Protein AF-A0A8H6BRL5-F1 (afdb_monomer)

Nearest PDB structures (foldseek):
  2ddm-assembly1_A  TM=8.093E-01  e=1.483E-07  Escherichia coli
  7fik-assembly1_B  TM=3.357E-01  e=1.746E+00  Xenopus laevis
  5li9-assembly1_A  TM=3.555E-01  e=5.343E+00  Homo sapiens
  5o2c-assembly1_A  TM=3.729E-01  e=5.343E+00  Homo sapiens
  6bab-assembly1_A  TM=3.377E-01  e=8.784E+00  Mus musculus

InterPro domains:
  IPR004625 Pyridoxine kinase [PTHR10534] (1-152)
  IPR029056 Ribokinase-like [G3DSA:3.40.1190.20] (1-178)
  IPR029056 Ribokinase-like [SSF53613] (1-137)

Structure (mmCIF, N/CA/C/O backbone):
data_AF-A0A8H6BRL5-F1
#
_entry.id   AF-A0A8H6BRL5-F1
#
loop_
_atom_site.group_PDB
_atom_site.id
_atom_site.type_symbol
_atom_site.label_atom_id
_atom_site.label_alt_id
_atom_site.label_comp_id
_atom_site.label_asym_id
_atom_site.label_entity_id
_atom_site.label_seq_id
_atom_site.pdbx_PDB_ins_code
_atom_site.Cartn_x
_atom_site.Cartn_y
_atom_site.Cartn_z
_atom_site.occupancy
_atom_site.B_iso_or_equiv
_atom_site.auth_seq_id
_atom_site.auth_comp_id
_atom_site.auth_asym_id
_atom_site.auth_atom_id
_atom_site.pdbx_PDB_model_num
ATOM 1 N N . MET A 1 1 ? -10.636 -5.074 5.166 1.00 87.50 1 MET A N 1
ATOM 2 C CA . MET A 1 1 ? -11.164 -5.895 6.279 1.00 87.50 1 MET A CA 1
ATOM 3 C C . MET A 1 1 ? -11.538 -5.048 7.484 1.00 87.50 1 MET A C 1
ATOM 5 O O . MET A 1 1 ? -12.564 -5.325 8.091 1.00 87.50 1 MET A O 1
ATOM 9 N N . GLY A 1 2 ? -10.733 -4.058 7.860 1.00 87.56 2 GLY A N 1
ATOM 10 C CA . GLY A 1 2 ? -10.966 -3.266 9.063 1.00 87.56 2 GLY A CA 1
ATOM 11 C C . GLY A 1 2 ? -9.947 -2.146 9.194 1.00 87.56 2 GLY A C 1
ATOM 12 O O . GLY A 1 2 ? -8.952 -2.147 8.476 1.00 87.56 2 GLY A O 1
ATOM 13 N N . ASP A 1 3 ? -10.180 -1.231 10.123 1.00 83.50 3 ASP A N 1
ATOM 14 C CA . ASP A 1 3 ? -9.212 -0.207 10.514 1.00 83.50 3 ASP A CA 1
ATOM 15 C C . ASP A 1 3 ? -9.452 0.220 11.967 1.00 83.50 3 ASP A C 1
ATOM 17 O O . ASP A 1 3 ? -10.498 -0.098 12.539 1.00 83.50 3 ASP A O 1
ATOM 21 N N . ASN A 1 4 ? -8.500 0.925 12.581 1.00 82.81 4 ASN A N 1
ATOM 22 C CA . ASN A 1 4 ? -8.612 1.464 13.940 1.00 82.81 4 ASN A CA 1
ATOM 23 C C . ASN A 1 4 ? -9.046 0.409 14.979 1.00 82.81 4 ASN A C 1
ATOM 25 O O . ASN A 1 4 ? -9.881 0.657 15.850 1.00 82.81 4 ASN A O 1
ATOM 29 N N . ASN A 1 5 ? -8.478 -0.799 14.873 1.00 84.69 5 ASN A N 1
ATOM 30 C CA . ASN A 1 5 ? -8.811 -1.980 15.681 1.00 84.69 5 ASN A CA 1
ATOM 31 C C . ASN A 1 5 ? -10.267 -2.477 15.565 1.00 84.69 5 ASN A C 1
ATOM 33 O O . ASN A 1 5 ? -10.715 -3.272 16.396 1.00 84.69 5 ASN A O 1
ATOM 37 N N . TYR A 1 6 ? -11.004 -2.057 14.537 1.00 90.06 6 TYR A N 1
ATOM 38 C CA . TYR A 1 6 ? -12.374 -2.483 14.276 1.00 90.06 6 TYR A CA 1
ATOM 39 C C . TYR A 1 6 ? -12.474 -3.279 12.970 1.00 90.06 6 TYR A C 1
ATOM 41 O O . TYR A 1 6 ? -11.941 -2.887 11.934 1.00 90.06 6 TYR A O 1
ATOM 49 N N . LEU A 1 7 ? -13.196 -4.402 13.005 1.00 91.56 7 LEU A N 1
ATOM 50 C CA . LEU A 1 7 ? -13.412 -5.270 11.847 1.00 91.56 7 LEU A CA 1
ATOM 51 C C . LEU A 1 7 ? -14.740 -4.926 11.155 1.00 91.56 7 LEU A C 1
ATOM 53 O O . LEU A 1 7 ? -15.787 -4.918 11.796 1.00 91.56 7 LEU A O 1
ATOM 57 N N . TYR A 1 8 ? -14.706 -4.694 9.843 1.00 90.56 8 TYR A N 1
ATOM 58 C CA . TYR A 1 8 ? -15.889 -4.393 9.020 1.00 90.56 8 TYR A CA 1
ATOM 59 C C . TYR A 1 8 ? -16.477 -5.629 8.321 1.00 90.56 8 TYR A C 1
ATOM 61 O O . TYR A 1 8 ? -17.463 -5.523 7.597 1.00 90.56 8 TYR A O 1
ATOM 69 N N . VAL A 1 9 ? -15.853 -6.792 8.500 1.00 92.62 9 VAL A N 1
ATOM 70 C CA . VAL A 1 9 ? -16.220 -8.066 7.867 1.00 92.62 9 VAL A CA 1
ATOM 71 C C . VAL A 1 9 ? -16.439 -9.147 8.922 1.00 92.62 9 VAL A C 1
ATOM 73 O O . VAL A 1 9 ? -16.074 -8.975 10.085 1.00 92.62 9 VAL A O 1
ATOM 76 N N . ASP A 1 10 ? -17.021 -10.278 8.527 1.00 95.50 10 ASP A N 1
ATOM 77 C CA . ASP A 1 10 ? -17.130 -11.431 9.419 1.00 95.50 10 ASP A CA 1
ATOM 78 C C . ASP A 1 10 ? -15.739 -11.994 9.766 1.00 95.50 10 ASP A C 1
ATOM 80 O O . ASP A 1 10 ? -14.834 -12.010 8.928 1.00 95.50 10 ASP A O 1
ATOM 84 N N . LYS A 1 11 ? -15.558 -12.485 10.997 1.00 91.88 11 LYS A N 1
ATOM 85 C CA . LYS A 1 11 ? -14.268 -13.030 11.455 1.00 91.88 11 LYS A CA 1
ATOM 86 C C . LYS A 1 11 ? -13.797 -14.222 10.621 1.00 91.88 11 LYS A C 1
ATOM 88 O O . LYS A 1 11 ? -12.591 -14.403 10.476 1.00 91.88 11 LYS A O 1
ATOM 93 N N . SER A 1 12 ? -14.718 -15.000 10.050 1.00 93.81 12 SER A N 1
ATOM 94 C CA . SER A 1 12 ? -14.385 -16.096 9.132 1.00 93.81 12 SER A CA 1
ATOM 95 C C . SER A 1 12 ? -13.598 -15.621 7.907 1.00 93.81 12 SER A C 1
ATOM 97 O O . SER A 1 12 ? -12.727 -16.345 7.435 1.00 93.81 12 SER A O 1
ATOM 99 N N . CYS A 1 13 ? -13.799 -14.376 7.453 1.00 94.25 13 CYS A N 1
ATOM 100 C CA . CYS A 1 13 ? -13.065 -13.816 6.316 1.00 94.25 13 CYS A CA 1
ATOM 101 C C . CYS A 1 13 ? -11.554 -13.752 6.573 1.00 94.25 13 CYS A C 1
ATOM 103 O O . CYS A 1 13 ? -10.772 -13.895 5.640 1.00 94.25 13 CYS A O 1
ATOM 105 N N . ILE A 1 14 ? -11.129 -13.546 7.826 1.00 93.56 14 ILE A N 1
ATOM 106 C CA . ILE A 1 14 ? -9.704 -13.454 8.176 1.00 93.56 14 ILE A CA 1
ATOM 107 C C . ILE A 1 14 ? -9.001 -14.778 7.860 1.00 93.56 14 ILE A C 1
ATOM 109 O O . ILE A 1 14 ? -7.945 -14.772 7.233 1.00 93.56 14 ILE A O 1
ATOM 113 N N . VAL A 1 15 ? -9.617 -15.902 8.237 1.00 93.56 15 VAL A N 1
ATOM 114 C CA . VAL A 1 15 ? -9.071 -17.249 8.004 1.00 93.56 15 VAL A CA 1
ATOM 115 C C . VAL A 1 15 ? -8.940 -17.527 6.506 1.00 93.56 15 VAL A C 1
ATOM 117 O O . VAL A 1 15 ? -7.916 -18.039 6.054 1.00 93.56 15 VAL A O 1
ATOM 120 N N . GLU A 1 16 ? -9.936 -17.124 5.718 1.00 94.62 16 GLU A N 1
ATOM 121 C CA . GLU A 1 16 ? -9.902 -17.278 4.262 1.00 94.62 16 GLU A CA 1
ATOM 122 C C . GLU A 1 16 ? -8.796 -16.428 3.617 1.00 94.62 16 GLU A C 1
ATOM 124 O O . GLU A 1 16 ? -8.028 -16.928 2.794 1.00 94.62 16 GLU A O 1
ATOM 129 N N . TYR A 1 17 ? -8.633 -15.164 4.026 1.00 93.38 17 TYR A N 1
ATOM 130 C CA . TYR A 1 17 ? -7.553 -14.319 3.504 1.00 93.38 17 TYR A CA 1
ATOM 131 C C . TYR A 1 17 ? -6.159 -14.816 3.911 1.00 93.38 17 TYR A C 1
ATOM 133 O O . TYR A 1 17 ? -5.238 -14.797 3.092 1.00 93.38 17 TYR A O 1
ATOM 141 N N . GLN A 1 18 ? -6.002 -15.320 5.137 1.00 92.12 18 GLN A N 1
ATOM 142 C CA . GLN A 1 18 ? -4.769 -15.977 5.576 1.00 92.12 18 GLN A CA 1
ATOM 143 C C . GLN A 1 18 ? -4.463 -17.216 4.721 1.00 92.12 18 GLN A C 1
ATOM 145 O O . GLN A 1 18 ? -3.325 -17.403 4.292 1.00 92.12 18 GLN A O 1
ATOM 150 N N . SER A 1 19 ? -5.477 -18.031 4.411 1.00 92.56 19 SER A N 1
ATOM 151 C CA . SER A 1 19 ? -5.345 -19.199 3.530 1.00 92.56 19 SER A CA 1
ATOM 152 C C . SER A 1 19 ? -4.895 -18.804 2.117 1.00 92.56 19 SER A C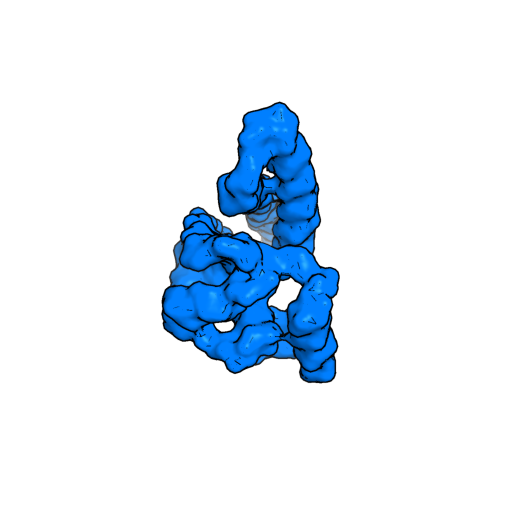 1
ATOM 154 O O . SER A 1 19 ? -3.972 -19.406 1.567 1.00 92.56 19 SER A O 1
ATOM 156 N N . ILE A 1 20 ? -5.471 -17.743 1.542 1.00 91.56 20 ILE A N 1
ATOM 157 C CA . ILE A 1 20 ? -5.074 -17.197 0.231 1.00 91.56 20 ILE A CA 1
ATOM 158 C C . ILE A 1 20 ? -3.586 -16.808 0.211 1.00 91.56 20 ILE A C 1
ATOM 160 O O . ILE A 1 20 ? -2.872 -17.147 -0.740 1.00 91.56 20 ILE A O 1
ATOM 164 N N . LEU A 1 21 ? -3.106 -16.137 1.265 1.00 87.81 21 LEU A N 1
ATOM 165 C CA . LEU A 1 21 ? -1.695 -15.769 1.407 1.00 87.81 21 LEU A CA 1
ATOM 166 C C . LEU A 1 21 ? -0.789 -16.990 1.572 1.00 87.81 21 LEU A C 1
ATOM 168 O O . LEU A 1 21 ? 0.214 -17.112 0.867 1.00 87.81 21 LEU A O 1
ATOM 172 N N . HIS A 1 22 ? -1.158 -17.918 2.458 1.00 88.38 22 HIS A N 1
ATOM 173 C CA . HIS A 1 22 ? -0.399 -19.142 2.712 1.00 88.38 22 HIS A CA 1
ATOM 174 C C . HIS A 1 22 ? -0.247 -19.992 1.441 1.00 88.38 22 HIS A C 1
ATOM 176 O O . HIS A 1 22 ? 0.832 -20.507 1.145 1.00 88.38 22 HIS A O 1
ATOM 182 N N . ASN A 1 23 ? -1.310 -20.071 0.637 1.00 90.44 23 ASN A N 1
ATOM 183 C CA . ASN A 1 23 ? -1.331 -20.798 -0.631 1.00 90.44 23 ASN A CA 1
ATOM 184 C C . ASN A 1 23 ? -0.653 -20.039 -1.787 1.00 90.44 23 ASN A C 1
ATOM 186 O O . ASN A 1 23 ? -0.636 -20.538 -2.911 1.00 90.44 23 ASN A O 1
ATOM 190 N N . LYS A 1 24 ? -0.071 -18.857 -1.527 1.00 86.94 24 LYS A N 1
ATOM 191 C CA . LYS A 1 24 ? 0.661 -18.027 -2.500 1.00 86.94 24 LYS A CA 1
ATOM 192 C C . LYS A 1 24 ? -0.161 -17.693 -3.751 1.00 86.94 24 LYS A C 1
ATOM 194 O O . LYS A 1 24 ? 0.383 -17.633 -4.851 1.00 86.94 24 LYS A O 1
ATOM 199 N N . LEU A 1 25 ? -1.464 -17.460 -3.578 1.00 88.56 25 LEU A N 1
ATOM 200 C CA . LEU A 1 25 ? -2.383 -17.118 -4.673 1.00 88.56 25 LEU A CA 1
ATOM 201 C C . LEU A 1 25 ? -2.348 -15.630 -5.058 1.00 88.56 25 LEU A C 1
ATOM 203 O O . LEU A 1 25 ? -2.997 -15.234 -6.022 1.00 88.56 25 LEU A O 1
ATOM 207 N N . VAL A 1 26 ? -1.624 -14.802 -4.298 1.00 88.38 26 VAL A N 1
ATOM 208 C CA . VAL A 1 26 ? -1.564 -13.347 -4.471 1.00 88.38 26 VAL A CA 1
ATOM 209 C C . VAL A 1 26 ? -0.114 -12.882 -4.565 1.00 88.38 26 VAL A C 1
ATOM 211 O O . VAL A 1 26 ? 0.728 -13.262 -3.751 1.00 88.38 26 VAL A O 1
ATOM 214 N N . ASP A 1 27 ? 0.165 -12.026 -5.549 1.00 86.94 27 ASP A N 1
ATOM 215 C CA . ASP A 1 27 ? 1.494 -11.446 -5.774 1.00 86.94 27 ASP A CA 1
ATOM 216 C C . ASP A 1 27 ? 1.727 -10.146 -4.989 1.00 86.94 27 ASP A C 1
ATOM 218 O O . ASP A 1 27 ? 2.840 -9.884 -4.522 1.00 86.94 27 ASP A O 1
ATOM 222 N N . ILE A 1 28 ? 0.678 -9.325 -4.864 1.00 89.50 28 ILE A N 1
ATOM 223 C CA . ILE A 1 28 ? 0.720 -7.983 -4.273 1.00 89.50 28 ILE A CA 1
ATOM 224 C C . ILE A 1 28 ? -0.433 -7.830 -3.287 1.00 89.50 28 ILE A C 1
ATOM 226 O O . ILE A 1 28 ? -1.583 -8.087 -3.644 1.00 89.50 28 ILE A O 1
ATOM 230 N N . ILE A 1 29 ? -0.135 -7.336 -2.088 1.00 90.62 29 ILE A N 1
ATOM 231 C CA . ILE A 1 29 ? -1.140 -6.898 -1.119 1.00 90.62 29 ILE A CA 1
ATOM 232 C C . ILE A 1 29 ? -0.920 -5.443 -0.715 1.00 90.62 29 ILE A C 1
ATOM 234 O O . ILE A 1 29 ? 0.207 -4.945 -0.670 1.00 90.62 29 ILE A O 1
ATOM 238 N N . THR A 1 30 ? -2.017 -4.762 -0.396 1.00 91.88 30 THR A N 1
ATOM 239 C CA . THR A 1 30 ? -2.028 -3.352 0.015 1.00 91.88 30 THR A CA 1
ATOM 240 C C . THR A 1 30 ? -2.756 -3.153 1.353 1.00 91.88 30 THR A C 1
ATOM 242 O O . THR A 1 30 ? -3.741 -2.412 1.389 1.00 91.88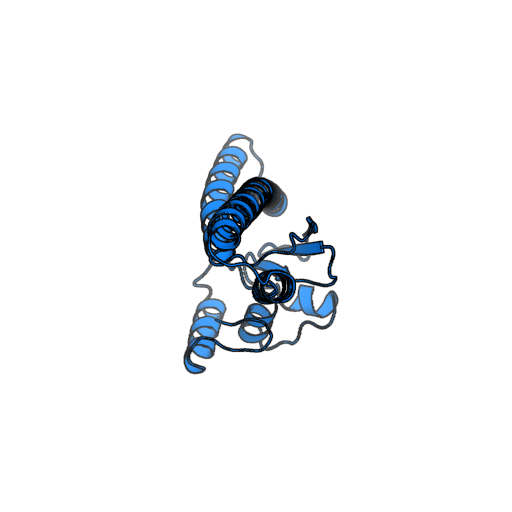 30 THR A O 1
ATOM 245 N N . PRO A 1 31 ? -2.375 -3.870 2.428 1.00 91.00 31 PRO A N 1
ATOM 246 C CA . PRO A 1 31 ? -3.068 -3.767 3.706 1.00 91.00 31 PRO A CA 1
ATOM 247 C C . PRO A 1 31 ? -2.775 -2.425 4.393 1.00 91.00 31 PRO A C 1
ATOM 249 O O . PRO A 1 31 ? -1.689 -1.864 4.242 1.00 91.00 31 PRO A O 1
ATOM 252 N N . ASN A 1 32 ? -3.695 -1.932 5.218 1.00 89.25 32 ASN A N 1
ATOM 253 C CA . ASN A 1 32 ? -3.313 -1.003 6.290 1.00 89.25 32 ASN A CA 1
ATOM 254 C C . ASN A 1 32 ? -2.596 -1.762 7.433 1.00 89.25 32 ASN A C 1
ATOM 256 O O . ASN A 1 32 ? -2.440 -2.987 7.384 1.00 89.25 32 ASN A O 1
ATOM 260 N N . GLN A 1 33 ? -2.150 -1.052 8.474 1.00 87.38 33 GLN A N 1
ATOM 261 C CA . GLN A 1 33 ? -1.483 -1.688 9.619 1.00 87.38 33 GLN A CA 1
ATOM 262 C C . GLN A 1 33 ? -2.333 -2.799 10.246 1.00 87.38 33 GLN A C 1
ATOM 264 O O . GLN A 1 33 ? -1.858 -3.919 10.418 1.00 87.38 33 GLN A O 1
ATOM 269 N N . PHE A 1 34 ? -3.590 -2.500 10.576 1.00 88.69 34 PHE A N 1
ATOM 270 C CA . PHE A 1 34 ? -4.471 -3.430 11.277 1.00 88.69 34 PHE A CA 1
ATOM 271 C C . PHE A 1 34 ? -4.736 -4.695 10.454 1.00 88.69 34 PHE A C 1
ATOM 273 O O . PHE A 1 34 ? -4.698 -5.809 10.971 1.00 88.69 34 PHE A O 1
ATOM 280 N N . GLU A 1 35 ? -4.954 -4.542 9.152 1.00 91.19 35 GLU A N 1
ATOM 281 C CA . GLU A 1 35 ? -5.126 -5.652 8.223 1.00 91.19 35 GLU A CA 1
ATOM 282 C C . GLU A 1 35 ? -3.876 -6.523 8.144 1.00 91.19 35 GLU A C 1
ATOM 284 O O . GLU A 1 35 ? -3.999 -7.746 8.153 1.00 91.19 35 GLU A O 1
ATOM 289 N N . LEU A 1 36 ? -2.681 -5.924 8.112 1.00 89.06 36 LEU A N 1
ATOM 290 C CA . LEU A 1 36 ? -1.435 -6.685 8.084 1.00 89.06 36 LEU A CA 1
ATOM 291 C C . LEU A 1 36 ? -1.238 -7.482 9.379 1.00 89.06 36 LEU A C 1
ATOM 293 O O . LEU A 1 36 ? -0.852 -8.649 9.321 1.00 89.06 36 LEU A O 1
ATOM 297 N N . GLU A 1 37 ? -1.568 -6.902 10.534 1.00 90.75 37 GLU A N 1
ATOM 298 C CA . GLU A 1 37 ? -1.525 -7.607 11.821 1.00 90.75 37 GLU A CA 1
ATOM 299 C C . GLU A 1 37 ? -2.481 -8.807 11.846 1.00 90.75 37 GLU A C 1
ATOM 301 O O . GLU A 1 37 ? -2.123 -9.882 12.326 1.00 90.75 37 GLU A O 1
ATOM 306 N N . LEU A 1 38 ? -3.685 -8.657 11.284 1.00 92.00 38 LEU A N 1
ATOM 307 C CA . LEU A 1 38 ? -4.642 -9.759 11.153 1.00 92.00 38 LEU A CA 1
ATOM 308 C C . LEU A 1 38 ? -4.130 -10.854 10.210 1.00 92.00 38 LEU A C 1
ATOM 310 O O . LEU A 1 38 ? -4.285 -12.037 10.503 1.00 92.00 38 LEU A O 1
ATOM 314 N N . LEU A 1 39 ? -3.522 -10.481 9.084 1.00 91.06 39 LEU A N 1
ATOM 315 C CA . LEU A 1 39 ? -3.023 -11.431 8.085 1.00 91.06 39 LEU A CA 1
ATOM 316 C C . LEU A 1 39 ? -1.794 -12.206 8.569 1.00 91.06 39 LEU A C 1
ATOM 318 O O . LEU A 1 39 ? -1.637 -13.375 8.229 1.00 91.06 39 LEU A O 1
ATOM 322 N N . THR A 1 40 ? -0.938 -11.564 9.362 1.00 87.56 40 THR A N 1
ATOM 323 C CA . THR A 1 40 ? 0.315 -12.148 9.874 1.00 87.56 40 THR A CA 1
ATOM 324 C C . THR A 1 40 ? 0.181 -12.759 11.262 1.00 87.56 40 THR A C 1
ATOM 326 O O . THR A 1 40 ? 1.069 -13.487 11.693 1.00 87.56 40 THR A O 1
ATOM 329 N N . ASN A 1 41 ? -0.932 -12.491 11.952 1.00 88.62 41 ASN A N 1
ATOM 330 C CA . ASN A 1 41 ? -1.151 -12.853 13.350 1.00 88.62 41 ASN A CA 1
ATOM 331 C C . ASN A 1 41 ? -0.052 -12.317 14.294 1.00 88.62 41 ASN A C 1
ATOM 333 O O . ASN A 1 41 ? 0.236 -12.914 15.332 1.00 88.62 41 ASN A O 1
ATOM 337 N N . SER A 1 42 ? 0.539 -11.176 13.931 1.00 87.44 42 SER A N 1
ATOM 338 C CA . SER A 1 42 ? 1.634 -10.522 14.647 1.00 87.44 42 SER A CA 1
ATOM 339 C C . SER A 1 42 ? 1.318 -9.045 14.834 1.00 87.44 42 SER A C 1
ATOM 341 O O . SER A 1 42 ? 0.898 -8.369 13.899 1.00 87.44 42 SER A O 1
ATOM 343 N N . LYS A 1 43 ? 1.516 -8.524 16.050 1.00 88.69 43 LYS A N 1
ATOM 344 C CA . LYS A 1 43 ? 1.343 -7.094 16.334 1.00 88.69 43 LYS A CA 1
ATOM 345 C C . LYS A 1 43 ? 2.563 -6.303 15.880 1.00 88.69 43 LYS A C 1
ATOM 347 O O . LYS A 1 43 ? 3.692 -6.679 16.185 1.00 88.69 43 LYS A O 1
ATOM 352 N N . ILE A 1 44 ? 2.326 -5.186 15.199 1.00 86.50 44 ILE A N 1
ATOM 353 C CA . ILE A 1 44 ? 3.382 -4.315 14.689 1.00 86.50 44 ILE A CA 1
ATOM 354 C C . ILE A 1 44 ? 3.524 -3.155 15.669 1.00 86.50 44 ILE A C 1
ATOM 356 O O . ILE A 1 44 ? 2.772 -2.185 15.631 1.00 86.50 44 ILE A O 1
ATOM 360 N N . ILE A 1 45 ? 4.476 -3.295 16.589 1.00 86.38 45 ILE A N 1
ATOM 361 C CA . ILE A 1 45 ? 4.761 -2.294 17.631 1.00 86.38 45 ILE A CA 1
ATOM 362 C C . ILE A 1 45 ? 6.022 -1.478 17.339 1.00 86.38 45 ILE A C 1
ATOM 364 O O . ILE A 1 45 ? 6.231 -0.429 17.940 1.00 86.38 45 ILE A O 1
ATOM 368 N N . ASP A 1 46 ? 6.869 -1.967 16.434 1.00 82.25 46 ASP A N 1
ATOM 369 C CA . ASP A 1 46 ? 8.118 -1.333 16.045 1.00 82.25 46 ASP A CA 1
ATOM 370 C C . ASP A 1 46 ? 8.502 -1.693 14.599 1.00 82.25 46 ASP A C 1
ATOM 372 O O . ASP A 1 46 ? 7.857 -2.490 13.908 1.00 82.25 46 ASP A O 1
ATOM 376 N N . LYS A 1 47 ? 9.600 -1.093 14.132 1.00 79.50 47 LYS A N 1
ATOM 377 C CA . LYS A 1 47 ? 10.153 -1.344 12.798 1.00 79.50 47 LYS A CA 1
ATOM 378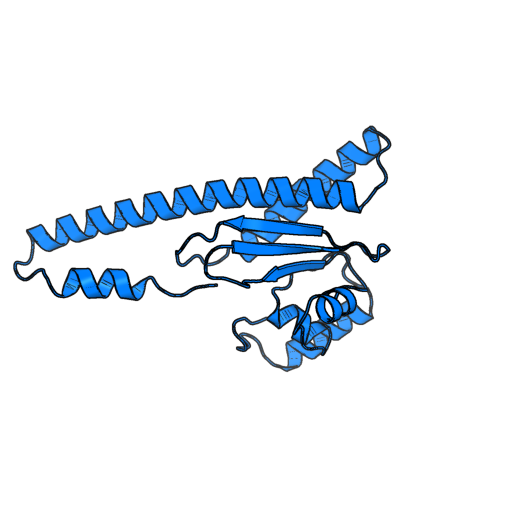 C C . LYS A 1 47 ? 10.593 -2.799 12.601 1.00 79.50 47 LYS A C 1
ATOM 380 O O . LYS A 1 47 ? 10.597 -3.271 11.466 1.00 79.50 47 LYS A O 1
ATOM 385 N N . PHE A 1 48 ? 10.997 -3.494 13.663 1.00 80.88 48 PHE A N 1
ATOM 386 C CA . PHE A 1 48 ? 11.449 -4.878 13.565 1.00 80.88 48 PHE A CA 1
ATOM 387 C C . PHE A 1 48 ? 10.267 -5.808 13.271 1.00 80.88 48 PHE A C 1
ATOM 389 O O . PHE A 1 48 ? 10.302 -6.528 12.274 1.00 80.88 48 PHE A O 1
ATOM 396 N N . GLY A 1 49 ? 9.186 -5.702 14.047 1.00 82.88 49 GLY A N 1
ATOM 397 C CA . GLY A 1 49 ? 7.942 -6.433 13.815 1.00 82.88 49 GLY A CA 1
ATOM 398 C C . GLY A 1 49 ? 7.311 -6.097 12.463 1.00 82.88 49 GLY A C 1
ATOM 399 O O . GLY A 1 49 ? 6.765 -6.976 11.801 1.00 82.88 49 GLY A O 1
ATOM 400 N N . LEU A 1 50 ? 7.462 -4.853 11.991 1.00 82.75 50 LEU A N 1
ATOM 401 C CA . LEU A 1 50 ? 7.066 -4.486 10.632 1.00 82.75 50 LEU A CA 1
ATOM 402 C C . LEU A 1 50 ? 7.856 -5.270 9.578 1.00 82.75 50 LEU A C 1
ATOM 404 O O . LEU A 1 50 ? 7.259 -5.839 8.673 1.00 82.75 50 LEU A O 1
ATOM 408 N N . VAL A 1 51 ? 9.187 -5.318 9.674 1.00 81.50 51 VAL A N 1
ATOM 409 C CA . VAL A 1 51 ? 10.011 -6.080 8.718 1.00 81.50 51 VAL A CA 1
ATOM 410 C C . VAL A 1 51 ? 9.643 -7.564 8.741 1.00 81.50 51 VAL A C 1
ATOM 412 O O . VAL A 1 51 ? 9.548 -8.167 7.675 1.00 81.50 51 VAL A O 1
ATOM 415 N N . GLU A 1 52 ? 9.381 -8.129 9.920 1.00 80.56 52 GLU A N 1
ATOM 416 C CA . GLU A 1 52 ? 8.961 -9.525 10.087 1.00 80.56 52 GLU A CA 1
ATOM 417 C C . GLU A 1 52 ? 7.594 -9.819 9.444 1.00 80.56 52 GLU A C 1
ATOM 419 O O . GLU A 1 52 ? 7.408 -10.850 8.797 1.00 80.56 52 GLU A O 1
ATOM 424 N N . ALA A 1 53 ? 6.654 -8.878 9.535 1.00 80.44 53 ALA A N 1
ATOM 425 C CA . ALA A 1 53 ? 5.326 -9.000 8.939 1.00 80.44 53 ALA A CA 1
ATOM 426 C C . ALA A 1 53 ? 5.328 -8.930 7.395 1.00 80.44 53 ALA A C 1
ATOM 428 O O . ALA A 1 53 ? 4.374 -9.359 6.745 1.00 80.44 53 ALA A O 1
ATOM 429 N N . LEU A 1 54 ? 6.387 -8.405 6.771 1.00 77.44 54 LEU A N 1
ATOM 430 C CA . LEU A 1 54 ? 6.430 -8.100 5.333 1.00 77.44 54 LEU A CA 1
ATOM 431 C C . LEU A 1 54 ? 6.964 -9.250 4.438 1.00 77.44 54 LEU A C 1
ATOM 433 O O . LEU A 1 54 ? 7.192 -9.030 3.246 1.00 77.44 54 LEU A O 1
ATOM 437 N N . ILE A 1 55 ? 7.164 -10.469 4.964 1.00 63.84 55 ILE A N 1
ATOM 438 C CA . ILE A 1 55 ? 8.044 -11.504 4.364 1.00 63.84 55 ILE A CA 1
ATOM 439 C C . ILE A 1 55 ? 7.311 -12.585 3.527 1.00 63.84 55 ILE A C 1
ATOM 441 O O . ILE A 1 55 ? 7.501 -13.779 3.729 1.00 63.84 55 ILE A O 1
ATOM 445 N N . SER A 1 56 ? 6.488 -12.242 2.532 1.00 60.84 56 SER A N 1
ATOM 446 C CA . SER A 1 56 ? 6.000 -13.290 1.589 1.00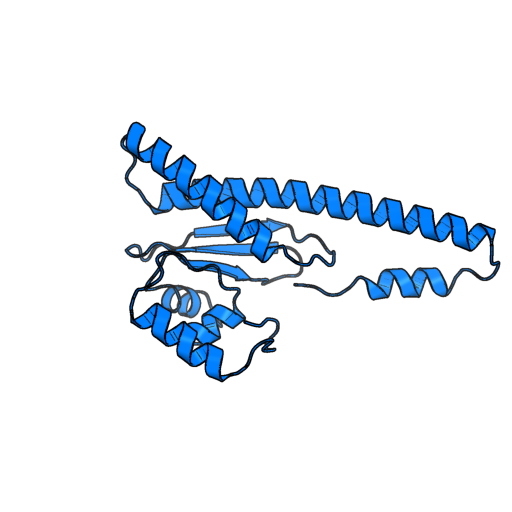 60.84 56 SER A CA 1
ATOM 447 C C . SER A 1 56 ? 5.480 -12.809 0.234 1.00 60.84 56 SER A C 1
ATOM 449 O O . SER A 1 56 ? 5.422 -13.589 -0.724 1.00 60.84 56 SER A O 1
ATOM 451 N N . CYS A 1 57 ? 5.127 -11.533 0.129 1.00 62.75 57 CYS A N 1
ATOM 452 C CA . CYS A 1 57 ? 4.549 -10.906 -1.054 1.00 62.75 57 CYS A CA 1
ATOM 453 C C . CYS A 1 57 ? 5.073 -9.472 -1.197 1.00 62.75 57 CYS A C 1
ATOM 455 O O . CYS A 1 57 ? 5.781 -8.964 -0.326 1.00 62.75 57 CYS A O 1
ATOM 457 N N . ILE A 1 58 ? 4.768 -8.826 -2.326 1.00 72.62 58 ILE A N 1
ATOM 458 C CA . ILE A 1 58 ? 4.956 -7.378 -2.421 1.00 72.62 58 ILE A CA 1
ATOM 459 C C . ILE A 1 58 ? 3.905 -6.750 -1.514 1.00 72.62 58 ILE A C 1
ATOM 461 O O . ILE A 1 58 ? 2.719 -6.752 -1.848 1.00 72.62 58 ILE A O 1
ATOM 465 N N . THR A 1 59 ? 4.343 -6.227 -0.377 1.00 77.19 59 THR A N 1
ATOM 466 C CA . THR A 1 59 ? 3.446 -5.591 0.579 1.00 77.19 59 THR A CA 1
ATOM 467 C C . THR A 1 59 ? 3.640 -4.093 0.529 1.00 77.19 59 THR A C 1
ATOM 469 O O . THR A 1 59 ? 4.767 -3.592 0.583 1.00 77.19 59 THR A O 1
ATOM 472 N N . ILE A 1 60 ? 2.523 -3.380 0.427 1.00 76.38 60 ILE A N 1
ATOM 473 C CA . ILE A 1 60 ? 2.487 -1.934 0.572 1.00 76.38 60 ILE A CA 1
ATOM 474 C C . ILE A 1 60 ? 1.584 -1.607 1.745 1.00 76.38 60 ILE A C 1
ATOM 476 O O . ILE A 1 60 ? 0.375 -1.803 1.665 1.00 76.38 60 ILE A O 1
ATOM 480 N N . MET A 1 61 ? 2.187 -1.125 2.822 1.00 77.94 61 MET A N 1
ATOM 481 C CA . MET A 1 61 ? 1.480 -0.769 4.040 1.00 77.94 61 MET A CA 1
ATOM 482 C C . MET A 1 61 ? 1.418 0.740 4.189 1.00 77.94 61 MET A C 1
ATOM 484 O O . MET A 1 61 ? 2.433 1.422 4.059 1.00 77.94 61 MET A O 1
ATOM 488 N N . ILE A 1 62 ? 0.232 1.247 4.501 1.00 72.94 62 ILE A N 1
ATOM 489 C CA . ILE A 1 62 ? 0.020 2.645 4.860 1.00 72.94 62 ILE A CA 1
ATOM 490 C C . ILE A 1 62 ? -0.322 2.690 6.349 1.00 72.94 62 ILE A C 1
ATOM 492 O O . ILE A 1 62 ? -1.247 2.003 6.784 1.00 72.94 62 ILE A O 1
ATOM 496 N N . TYR A 1 63 ? 0.431 3.468 7.126 1.00 71.81 63 TYR A N 1
ATOM 497 C CA . TYR A 1 63 ? 0.159 3.674 8.548 1.00 71.81 63 TYR A CA 1
ATOM 498 C C . TYR A 1 63 ? 0.452 5.109 8.985 1.00 71.81 63 TYR A C 1
ATOM 500 O O . TYR A 1 63 ? 1.198 5.842 8.329 1.00 71.81 63 TYR A O 1
ATOM 508 N N . GLN A 1 64 ? -0.168 5.512 10.089 1.00 71.50 64 GLN A N 1
ATOM 509 C CA . GLN A 1 64 ? -0.047 6.846 10.662 1.00 71.50 64 GLN A CA 1
ATOM 510 C C . GLN A 1 64 ? 0.701 6.759 11.995 1.00 71.50 64 GLN A C 1
ATOM 512 O O . GLN A 1 64 ? 0.243 6.093 12.918 1.00 71.50 64 GLN A O 1
ATOM 517 N N . GLU A 1 65 ? 1.845 7.435 12.091 1.00 63.06 65 GLU A N 1
ATOM 518 C CA . GLU A 1 65 ? 2.643 7.515 13.327 1.00 63.06 65 GLU A CA 1
ATOM 519 C C . GLU A 1 65 ? 2.421 8.853 14.052 1.00 63.06 65 GLU A C 1
ATOM 521 O O . GLU A 1 65 ? 2.373 8.907 15.278 1.00 63.06 65 GLU A O 1
ATOM 526 N N . GLU A 1 66 ? 2.200 9.935 13.295 1.00 64.31 66 GLU A N 1
ATOM 527 C CA . GLU A 1 66 ? 1.998 11.290 13.814 1.00 64.31 66 GLU A CA 1
ATOM 528 C C . GLU A 1 66 ? 0.898 12.036 13.039 1.00 64.31 66 GLU A C 1
ATOM 530 O O . GLU A 1 66 ? 0.645 11.765 11.867 1.00 64.31 66 GLU A O 1
ATOM 535 N N . ASP A 1 67 ? 0.329 13.089 13.636 1.00 68.94 67 ASP A N 1
ATOM 536 C CA . ASP A 1 67 ? -0.651 14.008 13.016 1.00 68.94 67 ASP A CA 1
ATOM 537 C C . ASP A 1 67 ? -0.114 14.816 11.808 1.00 68.94 67 ASP A C 1
ATOM 539 O O . ASP A 1 67 ? -0.744 15.778 11.345 1.00 68.94 67 ASP A O 1
ATOM 543 N N . LYS A 1 68 ? 1.085 14.492 11.321 1.00 76.88 68 LYS A N 1
ATOM 544 C CA . LYS A 1 68 ? 1.807 15.257 10.303 1.00 76.88 68 LYS A CA 1
ATOM 545 C C . LYS A 1 68 ? 2.088 14.453 9.042 1.00 76.88 68 LYS A C 1
ATOM 547 O O . LYS A 1 68 ? 1.993 15.020 7.949 1.00 76.88 68 LYS A O 1
ATOM 552 N N . TYR A 1 69 ? 2.404 13.169 9.179 1.00 80.31 69 TYR A N 1
ATOM 553 C CA . TYR A 1 69 ? 2.795 12.320 8.063 1.00 80.31 69 TYR A CA 1
ATOM 554 C C . TYR A 1 69 ? 2.106 10.964 8.114 1.00 80.31 69 TYR A C 1
ATOM 556 O O . TYR A 1 69 ? 1.871 10.392 9.173 1.00 80.31 69 TYR A O 1
ATOM 564 N N . ILE A 1 70 ? 1.820 10.461 6.922 1.00 83.25 70 ILE A N 1
ATOM 565 C CA . ILE A 1 70 ? 1.434 9.084 6.669 1.00 83.25 70 ILE A CA 1
ATOM 566 C C . ILE A 1 70 ? 2.657 8.394 6.069 1.00 83.25 70 ILE A C 1
ATOM 568 O O . ILE A 1 70 ? 3.252 8.911 5.118 1.00 83.25 70 ILE A O 1
ATOM 572 N N . HIS A 1 71 ? 3.014 7.231 6.600 1.00 86.25 71 HIS A N 1
ATOM 573 C CA . HIS A 1 71 ? 4.110 6.419 6.093 1.00 86.25 71 HIS A CA 1
ATOM 574 C C . HIS A 1 71 ? 3.564 5.354 5.149 1.00 86.25 71 HIS A C 1
ATOM 576 O O . HIS A 1 71 ? 2.690 4.569 5.511 1.00 86.25 71 HIS A O 1
ATOM 582 N N . CYS A 1 72 ? 4.094 5.319 3.929 1.00 89.88 72 CYS A N 1
ATOM 583 C CA . CYS A 1 72 ? 3.874 4.233 2.983 1.00 89.88 72 CYS A CA 1
ATOM 584 C C . CYS A 1 72 ? 5.139 3.378 2.920 1.00 89.88 72 CYS A C 1
ATOM 586 O O . CYS A 1 72 ? 6.178 3.829 2.434 1.00 89.88 72 CYS A O 1
ATOM 588 N N . VAL A 1 73 ? 5.054 2.142 3.398 1.00 89.88 73 VAL A N 1
ATOM 589 C CA . VAL A 1 73 ? 6.167 1.193 3.448 1.00 89.88 73 VAL A CA 1
ATOM 590 C C . VAL A 1 73 ? 5.995 0.157 2.360 1.00 89.88 73 VAL A C 1
ATOM 592 O O . VAL A 1 73 ? 4.909 -0.389 2.194 1.00 89.88 73 VAL A O 1
ATOM 595 N N . ILE A 1 74 ? 7.067 -0.112 1.619 1.00 91.62 74 ILE A N 1
ATOM 596 C CA . ILE A 1 74 ? 7.069 -1.086 0.530 1.00 91.62 74 ILE A CA 1
ATOM 597 C C . ILE A 1 74 ? 8.133 -2.157 0.762 1.00 91.62 74 ILE A C 1
ATOM 599 O O . ILE A 1 74 ? 9.257 -1.844 1.170 1.00 91.62 74 ILE A O 1
ATOM 603 N N . SER A 1 75 ? 7.789 -3.404 0.448 1.00 89.44 75 SER A N 1
ATOM 604 C CA . SER A 1 75 ? 8.702 -4.551 0.411 1.00 89.44 75 SER A CA 1
ATOM 605 C C . SER A 1 75 ? 8.581 -5.307 -0.916 1.00 89.44 75 SER A C 1
ATOM 607 O O . SER A 1 75 ? 7.612 -5.153 -1.661 1.00 89.44 75 SER A O 1
ATOM 609 N N . THR A 1 76 ? 9.584 -6.127 -1.237 1.00 87.50 76 THR A N 1
ATOM 610 C CA . THR A 1 76 ? 9.521 -7.067 -2.368 1.00 87.50 76 THR A CA 1
ATOM 611 C C . THR A 1 76 ? 9.844 -8.477 -1.893 1.00 87.50 76 THR A C 1
ATOM 613 O O . THR A 1 76 ? 10.544 -8.642 -0.898 1.00 87.50 76 THR A O 1
ATOM 616 N N . LYS A 1 77 ? 9.343 -9.483 -2.622 1.00 75.06 77 LYS A N 1
ATOM 617 C CA . LYS A 1 77 ? 9.299 -10.901 -2.221 1.00 75.06 77 LYS A CA 1
ATOM 618 C C . LYS A 1 77 ? 10.653 -11.541 -1.867 1.00 75.06 77 LYS A C 1
ATOM 620 O O . LYS A 1 77 ? 10.664 -12.552 -1.181 1.00 75.06 77 LYS A O 1
ATOM 625 N N . ASP A 1 78 ? 11.769 -10.928 -2.252 1.00 64.94 78 ASP A N 1
ATOM 626 C CA . ASP A 1 78 ? 13.108 -11.519 -2.132 1.00 64.94 78 ASP A CA 1
ATOM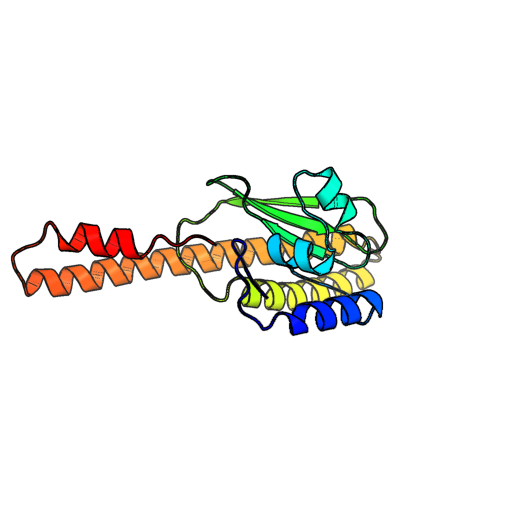 627 C C . ASP A 1 78 ? 14.146 -10.563 -1.517 1.00 64.94 78 ASP A C 1
ATOM 629 O O . ASP A 1 78 ? 15.344 -10.844 -1.528 1.00 64.94 78 ASP A O 1
ATOM 633 N N . GLN A 1 79 ? 13.713 -9.409 -0.995 1.00 61.62 79 GLN A N 1
ATOM 634 C CA . GLN A 1 79 ? 14.611 -8.433 -0.381 1.00 61.62 79 GLN A CA 1
ATOM 635 C C . GLN A 1 79 ? 14.174 -8.137 1.051 1.00 61.62 79 GLN A C 1
ATOM 637 O O . GLN A 1 79 ? 13.070 -7.660 1.289 1.00 61.62 79 GLN A O 1
ATOM 642 N N . SER A 1 80 ? 15.099 -8.290 1.998 1.00 68.50 80 SER A N 1
ATOM 643 C CA . SER A 1 80 ? 14.984 -7.788 3.377 1.00 68.50 80 SER A CA 1
ATOM 644 C C . SER A 1 80 ? 15.106 -6.257 3.470 1.00 68.50 80 SER A C 1
ATOM 646 O O . SER A 1 80 ? 15.282 -5.691 4.548 1.00 68.50 80 SER A O 1
ATOM 648 N N . ILE A 1 81 ? 15.019 -5.571 2.328 1.00 78.19 81 ILE A N 1
ATOM 649 C CA . ILE A 1 81 ? 15.056 -4.121 2.219 1.00 78.19 81 ILE A CA 1
ATOM 650 C C . ILE A 1 81 ? 13.617 -3.628 2.147 1.00 78.19 81 ILE A C 1
ATOM 652 O O . ILE A 1 81 ? 12.862 -3.992 1.246 1.00 78.19 81 ILE A O 1
ATOM 656 N N . ILE A 1 82 ? 13.276 -2.741 3.072 1.00 86.62 82 ILE A N 1
ATOM 657 C CA . ILE A 1 82 ? 12.056 -1.944 3.008 1.00 86.62 82 ILE A CA 1
ATOM 658 C C . ILE A 1 82 ? 12.400 -0.527 2.563 1.00 86.62 82 ILE A C 1
ATOM 660 O O . ILE A 1 82 ? 13.481 -0.010 2.862 1.00 86.62 82 ILE A O 1
ATOM 664 N N . LYS A 1 83 ? 11.468 0.127 1.875 1.00 89.94 83 LYS A N 1
ATOM 665 C CA . LYS A 1 83 ? 11.527 1.573 1.638 1.00 89.94 83 LYS A CA 1
ATOM 666 C C . LYS A 1 83 ? 10.310 2.248 2.233 1.00 89.94 83 LYS A C 1
ATOM 668 O O . LYS A 1 83 ? 9.214 1.704 2.173 1.00 89.94 83 LYS A O 1
ATOM 673 N N . VAL A 1 84 ? 10.530 3.437 2.777 1.00 90.06 84 VAL A N 1
ATOM 674 C CA . VAL A 1 84 ? 9.502 4.256 3.418 1.00 90.06 84 VAL A CA 1
ATOM 675 C C . VAL A 1 84 ? 9.342 5.542 2.619 1.00 90.06 84 VAL A C 1
ATOM 677 O O . VAL A 1 84 ? 10.334 6.158 2.224 1.00 90.06 84 VAL A O 1
ATOM 680 N N . PHE A 1 85 ? 8.095 5.917 2.359 1.00 90.31 85 PHE A N 1
ATOM 681 C CA . PHE A 1 85 ? 7.713 7.185 1.754 1.00 90.31 85 PHE A CA 1
ATOM 682 C C . PHE A 1 85 ? 6.888 7.981 2.756 1.00 90.31 85 PHE A C 1
ATOM 684 O O . PHE A 1 85 ? 5.840 7.508 3.198 1.00 90.31 85 PHE A O 1
ATOM 691 N N . ASP A 1 86 ? 7.328 9.201 3.046 1.00 88.75 86 ASP A N 1
ATOM 692 C CA . ASP A 1 86 ? 6.625 10.101 3.954 1.00 88.75 86 ASP A CA 1
ATOM 693 C C . ASP A 1 86 ? 5.696 11.017 3.163 1.00 88.75 86 ASP A C 1
ATOM 695 O O . ASP A 1 86 ? 6.116 11.758 2.267 1.00 88.75 86 ASP A O 1
ATOM 699 N N . ILE A 1 87 ? 4.408 10.963 3.488 1.00 84.94 87 ILE A N 1
ATOM 700 C CA . ILE A 1 87 ? 3.361 11.703 2.788 1.00 84.94 87 ILE A CA 1
ATOM 701 C C . ILE A 1 87 ? 2.744 12.700 3.767 1.00 84.94 87 ILE A C 1
ATOM 703 O O . ILE A 1 87 ? 2.256 12.288 4.816 1.00 84.94 87 ILE A O 1
ATOM 707 N N . PRO A 1 88 ? 2.713 14.009 3.457 1.00 83.19 88 PRO A N 1
ATOM 708 C CA . PRO A 1 88 ? 2.057 14.985 4.318 1.00 83.19 88 PRO A CA 1
ATOM 709 C C . PRO A 1 88 ? 0.576 14.651 4.503 1.00 83.19 88 PRO A C 1
ATOM 711 O O . PRO A 1 88 ? -0.163 14.522 3.522 1.00 83.19 88 PRO A O 1
ATOM 714 N N . MET A 1 89 ? 0.144 14.557 5.757 1.00 82.31 89 M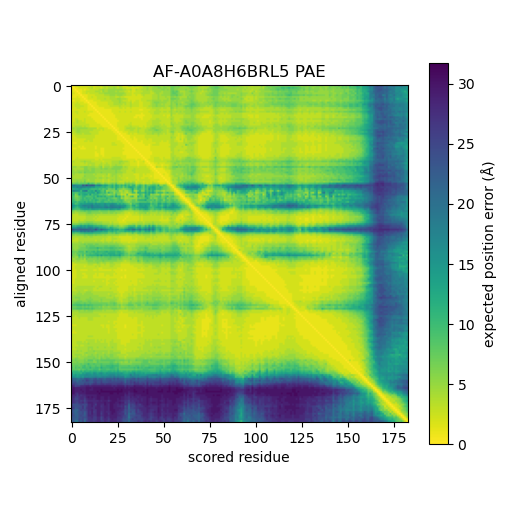ET A N 1
ATOM 715 C CA . MET A 1 89 ? -1.244 14.273 6.092 1.00 82.31 89 MET A CA 1
ATOM 716 C C . MET A 1 89 ? -2.139 15.451 5.691 1.00 82.31 89 MET A C 1
ATOM 718 O O . MET A 1 89 ? -1.850 16.615 5.977 1.00 82.31 89 MET A O 1
ATOM 722 N N . ILE A 1 90 ? -3.256 15.150 5.029 1.00 82.75 90 ILE A N 1
ATOM 723 C CA . ILE A 1 90 ? -4.305 16.125 4.727 1.00 82.75 90 ILE A CA 1
ATOM 724 C C . ILE A 1 90 ? -5.426 15.886 5.733 1.00 82.75 90 ILE A C 1
ATOM 726 O O . ILE A 1 90 ? -6.085 14.854 5.677 1.00 82.75 90 ILE A O 1
ATOM 730 N N . LYS A 1 91 ? -5.648 16.840 6.645 1.00 80.38 91 LYS A N 1
ATOM 731 C CA . LYS A 1 91 ? -6.723 16.774 7.649 1.00 80.38 91 LYS A CA 1
ATOM 732 C C . LYS A 1 91 ? -8.092 16.915 6.976 1.00 80.38 91 LYS A C 1
ATOM 734 O O . LYS A 1 91 ? -8.603 18.021 6.821 1.00 80.38 91 LYS A O 1
ATOM 739 N N . SER A 1 92 ? -8.649 15.801 6.518 1.00 75.56 92 SER A N 1
ATOM 740 C CA . SER A 1 92 ? -9.941 15.723 5.835 1.00 75.56 92 SER A CA 1
ATOM 741 C C . SER A 1 92 ? -10.456 14.289 5.877 1.00 75.56 92 SER A C 1
ATOM 743 O O . SER A 1 92 ? -9.661 13.354 5.888 1.00 75.56 92 SER A O 1
ATOM 745 N N . TYR A 1 93 ? -11.775 14.119 5.824 1.00 72.12 93 TYR A N 1
ATOM 746 C CA . TYR A 1 93 ? -12.395 12.808 5.665 1.00 72.12 93 TYR A CA 1
ATOM 747 C C . TYR A 1 93 ? -12.472 12.440 4.179 1.00 72.12 93 TYR A C 1
ATOM 749 O O . TYR A 1 93 ? -13.087 13.162 3.388 1.00 72.12 93 TYR A O 1
ATOM 757 N N . PHE A 1 94 ? -11.838 11.334 3.797 1.00 77.00 94 PHE A N 1
ATOM 758 C CA . PHE A 1 94 ? -11.916 10.769 2.453 1.00 77.00 94 PHE A CA 1
ATOM 759 C C . PHE A 1 94 ? -12.245 9.282 2.544 1.00 77.00 94 PHE A C 1
ATOM 761 O O . PHE A 1 94 ? -11.589 8.545 3.273 1.00 77.00 94 PHE A O 1
ATOM 768 N N . THR A 1 95 ? -13.213 8.827 1.756 1.00 80.00 95 THR A N 1
ATOM 769 C CA . THR A 1 95 ? -13.512 7.402 1.574 1.00 80.00 95 THR A CA 1
ATOM 770 C C . THR A 1 95 ? -13.005 6.936 0.207 1.00 80.00 95 THR A C 1
ATOM 772 O O . THR A 1 95 ? -12.822 7.744 -0.703 1.00 80.00 95 THR A O 1
ATOM 775 N N . GLY A 1 96 ? -12.708 5.640 0.062 1.00 82.38 96 GLY A N 1
ATOM 776 C CA . GLY A 1 96 ? -12.232 5.063 -1.208 1.00 82.38 96 GLY A CA 1
ATOM 777 C C . GLY A 1 96 ? -10.786 5.415 -1.593 1.00 82.38 96 GLY A C 1
ATOM 778 O O . GLY A 1 96 ? -10.364 5.159 -2.720 1.00 82.38 96 GLY A O 1
ATOM 779 N N . VAL A 1 97 ? -9.995 5.994 -0.680 1.00 87.25 97 VAL A N 1
ATOM 780 C CA . VAL A 1 97 ? -8.579 6.333 -0.934 1.00 87.25 97 VAL A CA 1
ATOM 781 C C . VAL A 1 97 ? -7.740 5.079 -1.199 1.00 87.25 97 VAL A C 1
ATOM 783 O O . VAL A 1 97 ? -6.875 5.106 -2.072 1.00 87.25 97 VAL A O 1
ATOM 786 N N . GLY A 1 98 ? -8.027 3.982 -0.491 1.00 86.81 98 GLY A N 1
ATOM 787 C CA . GLY A 1 98 ? -7.403 2.677 -0.723 1.00 86.81 98 GLY A CA 1
ATOM 788 C C . GLY A 1 98 ? -7.707 2.118 -2.114 1.00 86.81 98 GLY A C 1
ATOM 789 O O . GLY A 1 98 ? -6.790 1.714 -2.823 1.00 86.81 98 GLY A O 1
ATOM 790 N N . ASP A 1 99 ? -8.964 2.190 -2.559 1.00 89.25 99 ASP A N 1
ATOM 791 C CA . ASP A 1 99 ? -9.364 1.719 -3.894 1.00 89.25 99 ASP A CA 1
ATOM 792 C C . ASP A 1 99 ? -8.651 2.507 -4.998 1.00 89.25 99 ASP A C 1
ATOM 794 O O . ASP A 1 99 ? -8.122 1.934 -5.956 1.00 89.25 99 ASP A O 1
ATOM 798 N N . LEU A 1 100 ? -8.576 3.833 -4.834 1.00 90.56 100 LEU A N 1
ATOM 799 C CA . LEU A 1 100 ? -7.828 4.702 -5.738 1.00 90.56 100 LEU A CA 1
ATOM 800 C C . LEU A 1 100 ? -6.332 4.353 -5.745 1.00 90.56 100 LEU A C 1
ATOM 802 O O . LEU A 1 100 ? -5.726 4.311 -6.819 1.00 90.56 100 LEU A O 1
ATOM 806 N N . PHE A 1 101 ? -5.741 4.094 -4.575 1.00 91.88 101 PHE A N 1
ATOM 807 C CA . PHE A 1 101 ? -4.345 3.675 -4.456 1.00 91.88 101 PHE A CA 1
ATOM 808 C C . PHE A 1 101 ? -4.092 2.388 -5.244 1.00 91.88 101 PHE A C 1
ATOM 810 O O . PHE A 1 101 ? -3.219 2.366 -6.112 1.00 91.88 101 PHE A O 1
ATOM 817 N N . SER A 1 102 ? -4.883 1.342 -4.998 1.00 92.00 102 SER A N 1
ATOM 818 C CA . SER A 1 102 ? -4.709 0.029 -5.624 1.00 92.00 102 SER A CA 1
ATOM 819 C C . SER A 1 102 ? -4.909 0.077 -7.140 1.00 92.00 102 SER A C 1
ATOM 821 O O . SER A 1 102 ? -4.120 -0.509 -7.886 1.00 92.00 102 SER A O 1
ATOM 823 N N . ALA A 1 103 ? -5.894 0.841 -7.622 1.00 95.38 103 ALA A N 1
ATOM 824 C CA . ALA A 1 103 ? -6.120 1.029 -9.054 1.00 95.38 103 ALA A CA 1
ATOM 825 C C . ALA A 1 103 ? -4.942 1.742 -9.742 1.00 95.38 103 ALA A C 1
ATOM 827 O O . ALA A 1 103 ? -4.456 1.300 -10.787 1.00 95.38 103 ALA A O 1
ATOM 828 N N . LEU A 1 104 ? -4.448 2.836 -9.151 1.00 96.31 104 LEU A N 1
ATOM 829 C CA . LEU A 1 104 ? -3.303 3.573 -9.688 1.00 96.31 104 LEU A CA 1
ATOM 830 C C . LEU A 1 104 ? -2.015 2.753 -9.612 1.00 96.31 104 LEU A C 1
ATOM 832 O O . LEU A 1 104 ? -1.196 2.820 -10.530 1.00 96.31 104 LEU A O 1
ATOM 836 N N . LEU A 1 105 ? -1.826 1.990 -8.536 1.00 95.62 105 LEU A N 1
ATOM 837 C CA . LEU A 1 105 ? -0.673 1.119 -8.370 1.00 95.62 105 LEU A CA 1
ATOM 838 C C . LEU A 1 105 ? -0.614 0.087 -9.485 1.00 95.62 105 LEU A C 1
ATOM 840 O O . LEU A 1 105 ? 0.439 -0.050 -10.103 1.00 95.62 105 LEU A O 1
ATOM 844 N N . LEU A 1 106 ? -1.726 -0.591 -9.771 1.00 95.62 106 LEU A N 1
ATOM 845 C CA . LEU A 1 106 ? -1.779 -1.576 -10.844 1.00 95.62 106 LEU A CA 1
ATOM 846 C C . LEU A 1 106 ? -1.400 -0.947 -12.198 1.00 95.62 106 LEU A C 1
ATOM 848 O O . LEU A 1 106 ? -0.547 -1.488 -12.902 1.00 95.62 106 LEU A O 1
ATOM 852 N N . ASP A 1 107 ? -1.947 0.233 -12.523 1.00 97.56 107 ASP A N 1
ATOM 853 C CA . ASP A 1 107 ? -1.613 0.976 -13.752 1.00 97.56 107 ASP A CA 1
ATOM 854 C C . ASP A 1 107 ? -0.119 1.330 -13.836 1.00 97.56 107 ASP A C 1
ATOM 856 O O . ASP A 1 107 ? 0.549 1.053 -14.838 1.00 97.56 107 ASP A O 1
ATOM 860 N N . LYS A 1 108 ? 0.426 1.961 -12.788 1.00 97.62 108 LYS A N 1
ATOM 861 C CA . LYS A 1 108 ? 1.819 2.436 -12.788 1.00 97.62 108 LYS A CA 1
ATOM 862 C C . LYS A 1 108 ? 2.816 1.299 -12.715 1.00 97.62 108 LYS A C 1
ATOM 864 O O . LYS A 1 108 ? 3.823 1.353 -13.417 1.00 97.62 108 LYS A O 1
ATOM 869 N N . PHE A 1 109 ? 2.535 0.272 -11.925 1.00 95.56 109 PHE A N 1
ATOM 870 C CA . PHE A 1 109 ? 3.409 -0.884 -11.811 1.00 95.56 109 PHE A CA 1
ATOM 871 C C . PHE A 1 109 ? 3.502 -1.642 -13.130 1.00 95.56 109 PHE A C 1
ATOM 873 O O . PHE A 1 109 ? 4.609 -1.929 -13.580 1.00 95.56 109 PHE A O 1
ATOM 880 N N . TYR A 1 110 ? 2.373 -1.882 -13.803 1.00 95.69 110 TYR A N 1
ATOM 881 C CA . TYR A 1 110 ? 2.369 -2.553 -15.101 1.00 95.69 110 TYR A CA 1
ATOM 882 C C . TYR A 1 110 ? 3.184 -1.781 -16.151 1.00 95.69 110 TYR A C 1
ATOM 884 O O . TYR A 1 110 ? 4.065 -2.351 -16.797 1.00 95.69 110 TYR A O 1
ATOM 892 N N . LYS A 1 111 ? 2.955 -0.466 -16.272 1.00 97.00 111 LYS A N 1
ATOM 893 C CA . LYS A 1 111 ? 3.683 0.397 -17.219 1.00 97.00 111 LYS A CA 1
ATOM 894 C C . LYS A 1 111 ? 5.176 0.476 -16.909 1.00 97.00 111 LYS A C 1
ATOM 896 O O . LYS A 1 111 ? 5.993 0.225 -17.786 1.00 97.00 111 LYS A O 1
ATOM 901 N N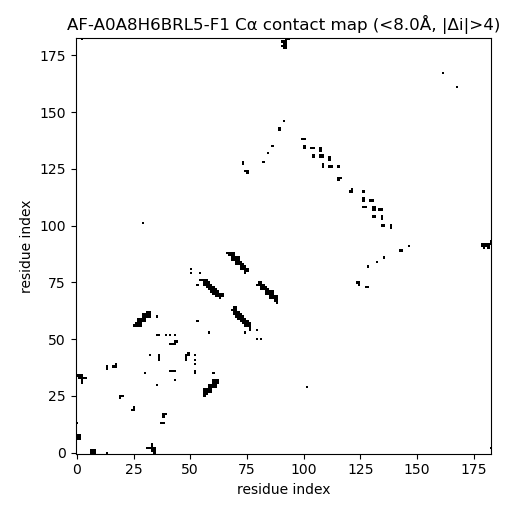 . ASN A 1 112 ? 5.543 0.754 -15.658 1.00 96.81 112 ASN A N 1
ATOM 902 C CA . ASN A 1 112 ? 6.952 0.861 -15.277 1.00 96.81 112 ASN A CA 1
ATOM 903 C C . ASN A 1 112 ? 7.682 -0.481 -15.390 1.00 96.81 112 ASN A C 1
ATOM 905 O O . ASN A 1 112 ? 8.864 -0.487 -15.711 1.00 96.81 112 ASN A O 1
ATOM 909 N N . LYS A 1 113 ? 7.006 -1.611 -15.146 1.00 94.44 113 LYS A N 1
ATOM 910 C CA . LYS A 1 113 ? 7.585 -2.942 -15.360 1.00 94.44 113 LYS A CA 1
ATOM 911 C C . LYS A 1 113 ? 7.847 -3.195 -16.843 1.00 94.44 113 LYS A C 1
ATOM 913 O O . LYS A 1 113 ? 8.911 -3.699 -17.183 1.00 94.44 113 LYS A O 1
ATOM 918 N N . HIS A 1 114 ? 6.919 -2.816 -17.720 1.00 95.31 114 HIS A N 1
ATOM 919 C CA . HIS A 1 114 ? 7.112 -2.916 -19.167 1.00 95.31 114 HIS A CA 1
ATOM 920 C C . HIS A 1 114 ? 8.285 -2.047 -19.651 1.00 95.31 114 HIS A C 1
ATOM 922 O O . HIS A 1 114 ? 9.189 -2.550 -20.316 1.00 95.31 114 HIS A O 1
ATOM 928 N N . ASP A 1 115 ? 8.331 -0.779 -19.234 1.00 95.69 115 ASP A N 1
ATOM 929 C CA . ASP A 1 115 ? 9.432 0.134 -19.559 1.00 95.69 115 ASP A CA 1
ATOM 930 C C . ASP A 1 115 ? 10.775 -0.376 -19.012 1.00 95.69 115 ASP A C 1
ATOM 932 O O . ASP A 1 115 ? 11.807 -0.265 -19.672 1.00 95.69 115 ASP A O 1
ATOM 936 N N . ALA A 1 116 ? 10.781 -0.952 -17.807 1.00 94.69 116 ALA A N 1
ATOM 937 C CA . ALA A 1 116 ? 11.980 -1.515 -17.197 1.00 94.69 116 ALA A CA 1
ATOM 938 C C . ALA A 1 116 ? 12.528 -2.698 -18.003 1.00 94.69 116 ALA A C 1
ATOM 940 O O . ALA A 1 116 ? 13.733 -2.755 -18.236 1.00 94.69 116 ALA A O 1
ATOM 941 N N . ILE A 1 117 ? 11.654 -3.582 -18.499 1.00 93.75 117 ILE A N 1
ATOM 942 C CA . ILE A 1 117 ? 12.042 -4.698 -19.373 1.00 93.75 117 ILE A CA 1
ATOM 943 C C . ILE A 1 117 ? 12.713 -4.178 -20.650 1.00 93.75 117 ILE A C 1
ATOM 945 O O . ILE A 1 117 ? 13.771 -4.680 -21.022 1.00 93.75 117 ILE A O 1
ATOM 949 N N . ILE A 1 118 ? 12.147 -3.148 -21.288 1.00 95.00 118 ILE A N 1
ATOM 950 C CA . ILE A 1 118 ? 12.712 -2.546 -22.510 1.00 95.00 118 ILE A CA 1
ATOM 951 C C . ILE A 1 118 ? 14.105 -1.952 -22.252 1.00 95.00 118 ILE A C 1
ATOM 953 O O . ILE A 1 118 ? 14.991 -2.064 -23.094 1.00 95.00 118 ILE A O 1
ATOM 957 N N . ASN A 1 119 ? 14.309 -1.341 -21.084 1.00 94.38 119 ASN A N 1
ATOM 958 C CA . ASN A 1 119 ? 15.560 -0.672 -20.722 1.00 94.38 119 ASN A CA 1
ATOM 959 C C . ASN A 1 119 ? 16.566 -1.578 -19.980 1.00 94.38 119 ASN A C 1
ATOM 961 O O . ASN A 1 119 ? 17.582 -1.079 -19.500 1.00 94.38 119 ASN A O 1
ATOM 965 N N . GLY A 1 120 ? 16.298 -2.883 -19.848 1.00 93.06 120 GLY A N 1
ATOM 966 C CA . GLY A 1 120 ? 17.189 -3.829 -19.161 1.00 93.06 120 GLY A CA 1
ATOM 967 C C . GLY A 1 120 ? 17.296 -3.629 -17.641 1.00 93.06 120 GLY A C 1
ATOM 968 O O . GLY A 1 120 ? 18.300 -3.994 -17.032 1.00 93.06 120 GLY A O 1
ATOM 969 N N . ILE A 1 121 ? 16.285 -3.025 -17.010 1.00 90.94 121 ILE A N 1
ATOM 970 C CA . ILE A 1 121 ? 16.220 -2.824 -15.557 1.00 90.94 121 ILE A CA 1
ATOM 971 C C . ILE A 1 121 ? 15.466 -4.001 -14.930 1.00 90.94 121 ILE A C 1
ATOM 973 O O . ILE A 1 121 ? 14.281 -4.200 -15.191 1.00 90.94 121 ILE A O 1
ATOM 977 N N . HIS A 1 122 ? 16.135 -4.748 -14.049 1.00 87.31 122 HIS A N 1
ATOM 978 C CA . H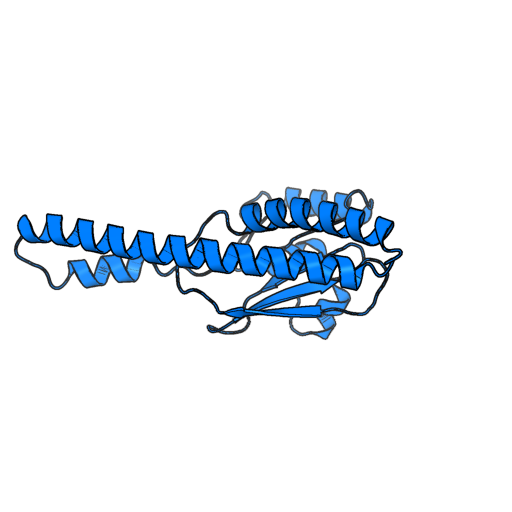IS A 1 122 ? 15.562 -5.934 -13.394 1.00 87.31 122 HIS A CA 1
ATOM 979 C C . HIS A 1 122 ? 15.327 -5.770 -11.882 1.00 87.31 122 HIS A C 1
ATOM 981 O O . HIS A 1 122 ? 14.782 -6.671 -11.247 1.00 87.31 122 HIS A O 1
ATOM 987 N N . ASP A 1 123 ? 15.707 -4.632 -11.289 1.00 90.75 123 ASP A N 1
ATOM 988 C CA . ASP A 1 123 ? 15.525 -4.407 -9.852 1.00 90.75 123 ASP A CA 1
ATOM 989 C C . ASP A 1 123 ? 14.057 -4.110 -9.499 1.00 90.75 123 ASP A C 1
ATOM 991 O O . ASP A 1 123 ? 13.537 -3.012 -9.731 1.00 90.75 123 ASP A O 1
ATOM 995 N N . SER A 1 124 ? 13.393 -5.103 -8.901 1.00 89.31 124 SER A N 1
ATOM 996 C CA . SER A 1 124 ? 11.976 -5.032 -8.517 1.00 89.31 124 SER A CA 1
ATOM 997 C C . SER A 1 124 ? 11.691 -3.887 -7.548 1.00 89.31 124 SER A C 1
ATOM 999 O O . SER A 1 124 ? 10.661 -3.221 -7.670 1.00 89.31 124 SER A O 1
ATOM 1001 N N . MET A 1 125 ? 12.613 -3.606 -6.622 1.00 90.81 125 MET A N 1
ATOM 1002 C CA . MET A 1 125 ? 12.451 -2.524 -5.656 1.00 90.81 125 MET A CA 1
ATOM 1003 C C . MET A 1 125 ? 12.472 -1.158 -6.340 1.00 90.81 125 MET A C 1
ATOM 1005 O O . MET A 1 125 ? 11.652 -0.302 -6.012 1.00 90.81 125 MET A O 1
ATOM 1009 N N . THR A 1 126 ? 13.346 -0.935 -7.321 1.00 92.25 126 THR A N 1
ATOM 1010 C CA . THR A 1 126 ? 13.375 0.298 -8.122 1.00 92.25 126 THR A CA 1
ATOM 1011 C C . THR A 1 126 ? 12.084 0.485 -8.912 1.00 92.25 126 THR A C 1
ATOM 1013 O O . THR A 1 126 ? 11.497 1.571 -8.876 1.00 92.25 126 THR A O 1
ATOM 1016 N N . ILE A 1 127 ? 11.593 -0.571 -9.566 1.00 93.81 127 ILE A N 1
ATOM 1017 C CA . ILE A 1 127 ? 10.346 -0.532 -10.348 1.00 93.81 127 ILE A CA 1
ATOM 1018 C C . ILE A 1 127 ? 9.153 -0.205 -9.438 1.00 93.81 127 ILE A C 1
ATOM 1020 O O . ILE A 1 127 ? 8.351 0.686 -9.745 1.00 93.81 127 ILE A O 1
ATOM 1024 N N . LEU A 1 128 ? 9.058 -0.879 -8.289 1.00 93.56 128 LEU A N 1
ATOM 1025 C CA . LEU A 1 128 ? 8.002 -0.651 -7.306 1.00 93.56 128 LEU A CA 1
ATOM 1026 C C . LEU A 1 128 ? 8.088 0.755 -6.703 1.00 93.56 128 LEU A C 1
ATOM 1028 O O . LEU A 1 128 ? 7.088 1.467 -6.680 1.00 93.56 128 LEU A O 1
ATOM 1032 N N . SER A 1 129 ? 9.288 1.197 -6.311 1.00 94.38 129 SER A N 1
ATOM 1033 C CA . SER A 1 129 ? 9.532 2.542 -5.765 1.00 94.38 129 SER A CA 1
ATOM 1034 C C . SER A 1 129 ? 9.068 3.634 -6.724 1.00 94.38 129 SER A C 1
ATOM 1036 O O . SER A 1 129 ? 8.397 4.581 -6.320 1.00 94.38 129 SER A O 1
ATOM 1038 N N . ARG A 1 130 ? 9.413 3.504 -8.012 1.00 96.06 130 ARG A N 1
ATOM 1039 C CA . ARG A 1 130 ? 9.001 4.454 -9.052 1.00 96.06 130 ARG A CA 1
ATOM 1040 C C . ARG A 1 130 ? 7.482 4.490 -9.191 1.00 96.06 130 ARG A C 1
ATOM 1042 O O . ARG A 1 130 ? 6.903 5.572 -9.271 1.00 96.06 130 ARG A O 1
ATOM 1049 N N . SER A 1 131 ? 6.855 3.318 -9.189 1.00 96.69 131 SER A N 1
ATOM 1050 C CA . SER A 1 131 ? 5.405 3.171 -9.320 1.00 96.69 131 SER A CA 1
ATOM 1051 C C . SER A 1 131 ? 4.674 3.805 -8.143 1.00 96.69 131 SER A C 1
ATOM 1053 O O . SER A 1 131 ? 3.812 4.654 -8.347 1.00 96.69 131 SER A O 1
ATOM 1055 N N . VAL A 1 132 ? 5.084 3.484 -6.917 1.00 95.31 132 VAL A N 1
ATOM 1056 C CA . VAL A 1 132 ? 4.493 4.031 -5.691 1.00 95.31 132 VAL A CA 1
ATOM 1057 C C . VAL A 1 132 ? 4.693 5.543 -5.611 1.00 95.31 132 VAL A C 1
ATOM 1059 O O . VAL A 1 132 ? 3.732 6.264 -5.370 1.00 95.31 132 VAL A O 1
ATOM 1062 N N . ASN A 1 133 ? 5.877 6.067 -5.937 1.00 96.06 133 ASN A N 1
ATOM 1063 C CA . ASN A 1 133 ? 6.098 7.516 -5.957 1.00 96.06 133 ASN A CA 1
ATOM 1064 C C . ASN A 1 133 ? 5.151 8.253 -6.932 1.00 96.06 133 ASN A C 1
ATOM 1066 O O . ASN A 1 133 ? 4.611 9.318 -6.616 1.00 96.06 133 ASN A O 1
ATOM 1070 N N . GLN A 1 134 ? 4.899 7.680 -8.115 1.00 97.12 134 GLN A N 1
ATOM 1071 C CA . GLN A 1 134 ? 3.926 8.230 -9.064 1.00 97.12 134 GLN A CA 1
ATOM 1072 C C . GLN A 1 134 ? 2.496 8.186 -8.511 1.00 97.12 134 GLN A C 1
ATOM 1074 O O . GLN A 1 134 ? 1.784 9.187 -8.614 1.00 97.12 134 GLN A O 1
ATOM 1079 N N . VAL A 1 135 ? 2.088 7.064 -7.911 1.00 96.06 135 VAL A N 1
ATOM 1080 C CA . VAL A 1 135 ? 0.769 6.899 -7.275 1.00 96.06 135 VAL A CA 1
ATOM 1081 C C . VAL A 1 135 ? 0.567 7.947 -6.186 1.00 96.06 135 VAL A C 1
ATOM 1083 O O . VAL A 1 135 ? -0.381 8.727 -6.259 1.00 96.06 135 VAL A O 1
ATOM 1086 N N . LEU A 1 136 ? 1.504 8.039 -5.240 1.00 92.94 136 LEU A N 1
ATOM 1087 C CA . LEU A 1 136 ? 1.457 8.991 -4.130 1.00 92.94 136 LEU A CA 1
ATOM 1088 C C . LEU A 1 136 ? 1.401 10.440 -4.629 1.00 92.94 136 LEU A C 1
ATOM 1090 O O . LEU A 1 136 ? 0.635 11.249 -4.108 1.00 92.94 136 LEU A O 1
ATOM 1094 N N . THR A 1 137 ? 2.134 10.768 -5.697 1.00 94.00 137 THR A N 1
ATOM 1095 C CA . THR A 1 137 ? 2.083 12.099 -6.320 1.00 94.00 137 THR A CA 1
ATOM 1096 C C . THR A 1 137 ? 0.707 12.405 -6.921 1.00 94.00 137 THR A C 1
ATOM 1098 O O . THR A 1 137 ? 0.181 13.508 -6.743 1.00 94.00 137 THR A O 1
ATOM 1101 N N . ILE A 1 138 ? 0.115 11.452 -7.648 1.00 95.00 138 ILE A N 1
ATOM 1102 C CA . ILE A 1 138 ? -1.214 11.606 -8.260 1.00 95.00 138 ILE A CA 1
ATOM 1103 C C . ILE A 1 138 ? -2.278 11.746 -7.171 1.00 95.00 138 ILE A C 1
ATOM 1105 O O . ILE A 1 138 ? -3.114 12.651 -7.235 1.00 95.00 138 ILE A O 1
ATOM 1109 N N . MET A 1 139 ? -2.219 10.902 -6.144 1.00 92.38 139 MET A N 1
ATOM 1110 C CA . MET A 1 139 ? -3.142 10.948 -5.016 1.00 92.38 139 MET A CA 1
ATOM 1111 C C . MET A 1 139 ? -3.026 12.259 -4.250 1.00 92.38 139 MET A C 1
ATOM 1113 O O . MET A 1 139 ? -4.038 12.915 -4.036 1.00 92.38 139 MET A O 1
ATOM 1117 N N . ALA A 1 140 ? -1.814 12.717 -3.928 1.00 90.12 140 ALA A N 1
ATOM 1118 C CA . ALA A 1 140 ? -1.617 13.987 -3.234 1.00 90.12 140 ALA A CA 1
ATOM 1119 C C . ALA A 1 140 ? -2.248 15.163 -3.998 1.00 90.12 140 ALA A C 1
ATOM 1121 O O . ALA A 1 140 ? -2.874 16.032 -3.391 1.00 90.12 140 ALA A O 1
ATOM 1122 N N . LYS A 1 141 ? -2.130 15.192 -5.333 1.00 92.38 141 LYS A N 1
ATOM 1123 C CA . LYS A 1 141 ? -2.791 16.209 -6.169 1.00 92.38 141 LYS A CA 1
ATOM 1124 C C . LYS A 1 141 ? -4.315 16.070 -6.137 1.00 92.38 141 LYS A C 1
ATOM 1126 O O . LYS A 1 141 ? -5.010 17.069 -5.957 1.00 92.38 141 LYS A O 1
ATOM 1131 N N . THR A 1 142 ? -4.817 14.846 -6.273 1.00 92.56 142 THR A N 1
ATOM 1132 C CA . THR A 1 142 ? -6.255 14.536 -6.307 1.00 92.56 142 THR A CA 1
ATOM 1133 C C . THR A 1 142 ? -6.933 14.886 -4.983 1.00 92.56 142 THR A C 1
ATOM 1135 O O . THR A 1 142 ? -7.943 15.589 -4.969 1.00 92.56 142 THR A O 1
ATOM 1138 N N . LEU A 1 143 ? -6.345 14.484 -3.856 1.00 89.38 143 LEU A N 1
ATOM 1139 C CA . LEU A 1 143 ? -6.871 14.748 -2.517 1.00 89.38 143 LEU A CA 1
ATOM 1140 C C . LEU A 1 143 ? -6.806 16.237 -2.161 1.00 89.38 143 LEU A C 1
ATOM 1142 O O . LEU A 1 143 ? -7.781 16.779 -1.647 1.00 89.38 143 LEU A O 1
ATOM 1146 N N . LYS A 1 144 ? -5.716 16.944 -2.503 1.00 90.12 144 LYS A N 1
ATOM 1147 C CA . LYS A 1 144 ? -5.631 18.406 -2.310 1.00 90.12 144 LYS A CA 1
ATOM 1148 C C . LYS A 1 144 ? -6.709 19.150 -3.092 1.00 90.12 144 LYS A C 1
ATOM 1150 O O . LYS A 1 144 ? -7.318 20.077 -2.560 1.00 90.12 144 LYS A O 1
ATOM 1155 N N . LEU A 1 145 ? -6.949 18.752 -4.343 1.00 91.81 145 LEU A N 1
ATOM 1156 C CA . LEU A 1 145 ? -8.005 19.340 -5.163 1.00 91.81 145 LEU A CA 1
ATOM 1157 C C . LEU A 1 145 ? -9.386 19.060 -4.560 1.00 91.81 145 LEU A C 1
ATOM 1159 O O . LEU A 1 145 ? -10.171 19.989 -4.389 1.00 91.81 145 LEU A O 1
ATOM 1163 N N . THR A 1 146 ? -9.646 17.808 -4.185 1.00 90.06 146 THR A N 1
ATOM 1164 C CA . THR A 1 146 ? -10.918 17.380 -3.585 1.00 90.06 146 THR A CA 1
ATOM 1165 C C . THR A 1 146 ? -11.201 18.136 -2.288 1.00 90.06 146 THR A C 1
ATOM 1167 O O . THR A 1 146 ? -12.285 18.687 -2.125 1.00 90.06 146 THR A O 1
ATOM 1170 N N . HIS A 1 147 ? -10.206 18.262 -1.407 1.00 88.88 147 HIS A N 1
ATOM 1171 C CA . HIS A 1 147 ? -10.316 19.029 -0.166 1.00 88.88 147 HIS A CA 1
ATOM 1172 C C . HIS A 1 147 ? -10.639 20.504 -0.421 1.00 88.88 147 HIS A C 1
ATOM 1174 O O . HIS A 1 147 ? -11.569 21.056 0.167 1.00 88.88 147 HIS A O 1
ATOM 1180 N N . LYS A 1 148 ? -9.900 21.141 -1.342 1.00 89.69 148 LYS A N 1
ATOM 1181 C CA . LYS A 1 148 ? -10.118 22.545 -1.709 1.00 89.69 148 LYS A CA 1
ATOM 1182 C C . LYS A 1 148 ? -11.545 22.771 -2.214 1.00 89.69 148 LYS A C 1
ATOM 1184 O O . LYS A 1 148 ? -12.197 23.714 -1.772 1.00 89.69 148 LYS A O 1
ATOM 1189 N N . LEU A 1 149 ? -12.017 21.925 -3.130 1.00 89.00 149 LEU A N 1
ATOM 1190 C CA . LEU A 1 149 ? -13.361 22.037 -3.700 1.00 89.00 149 LEU A CA 1
ATOM 1191 C C . LEU A 1 149 ? -14.447 21.756 -2.652 1.00 89.00 149 LEU A C 1
ATOM 1193 O O . LEU A 1 149 ? -15.434 22.487 -2.602 1.00 89.00 149 LEU A O 1
ATOM 1197 N N .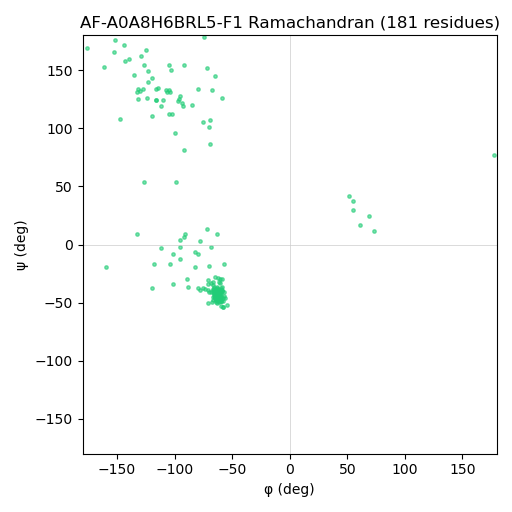 GLY A 1 150 ? -14.237 20.775 -1.769 1.00 87.50 150 GLY A N 1
ATOM 1198 C CA . GLY A 1 150 ? -15.153 20.464 -0.670 1.00 87.50 150 GLY A CA 1
ATOM 1199 C C . GLY A 1 150 ? -15.336 21.634 0.300 1.00 87.50 150 GLY A C 1
ATOM 1200 O O . GLY A 1 150 ? -16.467 22.003 0.610 1.00 87.50 150 GLY A O 1
ATOM 1201 N N . ILE A 1 151 ? -14.245 22.294 0.710 1.00 86.81 151 ILE A N 1
ATOM 1202 C CA . ILE A 1 151 ? -14.319 23.496 1.562 1.00 86.81 151 ILE A CA 1
ATOM 1203 C C . ILE A 1 151 ? -15.068 24.627 0.851 1.00 86.81 151 ILE A C 1
ATOM 1205 O O . ILE A 1 151 ? -15.922 25.280 1.449 1.00 86.81 151 ILE A O 1
ATOM 1209 N N . GLN A 1 152 ? -14.767 24.871 -0.428 1.00 87.94 152 GLN A N 1
ATOM 1210 C CA . GLN A 1 152 ? -15.438 25.920 -1.200 1.00 87.94 152 GLN A CA 1
ATOM 1211 C C . GLN A 1 152 ? -16.946 25.676 -1.302 1.00 87.94 152 GLN A C 1
ATOM 1213 O O . GLN A 1 152 ? -17.730 26.615 -1.147 1.00 87.94 152 GLN A O 1
ATOM 1218 N N . GLN A 1 153 ? -17.352 24.424 -1.514 1.00 87.00 153 GLN A N 1
ATOM 1219 C CA . GLN A 1 153 ? -18.755 24.032 -1.554 1.00 87.00 153 GLN A CA 1
ATOM 1220 C C . GLN A 1 153 ? -19.438 24.220 -0.194 1.00 87.00 153 GLN A C 1
ATOM 1222 O O . GLN A 1 153 ? -20.531 24.784 -0.146 1.00 87.00 153 GLN A O 1
ATOM 1227 N N . ALA A 1 154 ? -18.785 23.826 0.904 1.00 84.19 154 ALA A N 1
ATOM 1228 C CA . ALA A 1 154 ? -19.308 24.011 2.257 1.00 84.19 154 ALA A CA 1
ATOM 1229 C C . ALA A 1 154 ? -19.510 25.499 2.592 1.00 84.19 154 ALA A C 1
ATOM 1231 O O . ALA A 1 154 ? -20.597 25.893 3.006 1.00 84.19 154 ALA A O 1
ATOM 1232 N N . ILE A 1 155 ? -18.514 26.352 2.315 1.00 84.50 155 ILE A N 1
ATOM 1233 C CA . ILE A 1 155 ? -18.616 27.808 2.524 1.00 84.50 155 ILE A CA 1
ATOM 1234 C C . ILE A 1 155 ? -19.765 28.403 1.697 1.00 84.50 155 ILE A C 1
ATOM 1236 O O . ILE A 1 155 ? -20.507 29.259 2.184 1.00 84.50 155 ILE A O 1
ATOM 1240 N N . ALA A 1 156 ? -19.918 27.973 0.442 1.00 84.25 156 ALA A N 1
ATOM 1241 C CA . ALA A 1 156 ? -20.988 28.452 -0.427 1.00 84.25 156 ALA A CA 1
ATOM 1242 C C . ALA A 1 156 ? -22.383 28.031 0.067 1.00 84.25 156 ALA A C 1
ATOM 1244 O O . ALA A 1 156 ? -23.320 28.819 -0.057 1.00 84.25 156 ALA A O 1
ATOM 1245 N N . ALA A 1 157 ? -22.521 26.829 0.635 1.00 81.06 157 ALA A N 1
ATOM 1246 C CA . ALA A 1 157 ? -23.765 26.358 1.241 1.00 81.06 157 ALA A CA 1
ATOM 1247 C C . ALA A 1 157 ? -24.110 27.160 2.506 1.00 81.06 157 ALA A C 1
ATOM 1249 O O . ALA A 1 157 ? -25.187 27.745 2.576 1.00 81.06 157 ALA A O 1
ATOM 1250 N N . THR A 1 158 ? -23.158 27.327 3.433 1.00 78.94 158 THR A N 1
ATOM 1251 C CA . THR A 1 158 ? -23.378 28.097 4.670 1.00 78.94 158 THR A CA 1
ATOM 1252 C C . THR A 1 158 ? -23.766 29.549 4.386 1.00 78.94 158 THR A C 1
ATOM 1254 O O . THR A 1 158 ? -24.661 30.081 5.026 1.00 78.94 158 THR A O 1
ATOM 1257 N N . ARG A 1 159 ? -23.164 30.204 3.382 1.00 73.31 159 ARG A N 1
ATOM 1258 C CA . ARG A 1 159 ? -23.550 31.577 2.994 1.00 73.31 159 ARG A CA 1
ATOM 1259 C C . ARG A 1 159 ? -24.978 31.684 2.448 1.00 73.31 159 ARG A C 1
ATOM 1261 O O . ARG A 1 159 ? -25.580 32.748 2.559 1.00 73.31 159 ARG A O 1
ATOM 1268 N N . LYS A 1 160 ? -25.513 30.621 1.840 1.00 65.19 160 LYS A N 1
ATOM 1269 C CA . LYS A 1 160 ? -26.915 30.580 1.397 1.00 65.19 160 LYS A CA 1
ATOM 1270 C C . LYS A 1 160 ? -27.868 30.383 2.576 1.00 65.19 160 LYS A C 1
ATOM 1272 O O . LYS A 1 160 ? -28.912 31.026 2.585 1.00 65.19 160 LYS A O 1
ATOM 1277 N N . ASP A 1 161 ? -27.478 29.581 3.565 1.00 57.22 161 ASP A N 1
ATOM 1278 C CA . ASP A 1 161 ? -28.277 29.330 4.772 1.00 57.22 161 ASP A CA 1
ATOM 1279 C C . ASP A 1 161 ? -28.295 30.530 5.741 1.00 57.22 161 ASP A C 1
ATOM 1281 O O . ASP A 1 161 ? -29.348 30.858 6.281 1.00 57.22 161 ASP A O 1
ATOM 1285 N N . VAL A 1 162 ? -27.174 31.249 5.897 1.00 54.59 162 VAL A N 1
ATOM 1286 C CA . VAL A 1 162 ? -27.074 32.482 6.717 1.00 54.59 162 VAL A CA 1
ATOM 1287 C C . VAL A 1 162 ? -27.960 33.602 6.161 1.00 54.59 162 VAL A C 1
ATOM 1289 O O . VAL A 1 162 ? -28.625 34.311 6.908 1.00 54.59 162 VAL A O 1
ATOM 1292 N N . ASN A 1 163 ? -28.073 33.714 4.833 1.00 53.41 163 ASN A N 1
ATOM 1293 C CA . ASN A 1 163 ? -29.030 34.631 4.203 1.00 53.41 163 ASN A CA 1
ATOM 1294 C C . ASN A 1 163 ? -30.506 34.219 4.417 1.00 53.41 163 ASN A C 1
ATOM 1296 O O . ASN A 1 163 ? -31.405 34.924 3.954 1.00 53.41 163 ASN A O 1
ATOM 1300 N N . HIS A 1 164 ? -30.771 33.088 5.082 1.00 52.94 164 HIS A N 1
ATOM 1301 C CA . HIS A 1 164 ? -32.111 32.593 5.394 1.00 52.94 164 HIS A CA 1
ATOM 1302 C C . HIS A 1 164 ? -32.422 32.471 6.895 1.00 52.94 164 HIS A C 1
ATOM 1304 O O . HIS A 1 164 ? -33.602 32.426 7.227 1.00 52.94 164 HIS A O 1
ATOM 1310 N N . ASN A 1 165 ? -31.441 32.468 7.806 1.00 47.88 165 ASN A N 1
ATOM 1311 C CA . ASN A 1 165 ? -31.694 32.341 9.247 1.00 47.88 165 ASN A CA 1
ATOM 1312 C C . ASN A 1 165 ? -30.670 33.110 10.100 1.00 47.88 165 ASN A C 1
ATOM 1314 O O . ASN A 1 165 ? -29.548 32.658 10.285 1.00 47.88 165 ASN A O 1
ATOM 1318 N N . ASN A 1 166 ? -31.100 34.221 10.708 1.00 50.38 166 ASN A N 1
ATOM 1319 C CA . ASN A 1 166 ? -30.350 34.931 11.749 1.00 50.38 166 ASN A CA 1
ATOM 1320 C C . ASN A 1 166 ? -30.315 34.097 13.047 1.00 50.38 166 ASN A C 1
ATOM 1322 O O . ASN A 1 166 ? -31.313 34.101 13.768 1.00 50.38 166 ASN A O 1
ATOM 1326 N N . ASN A 1 167 ? -29.208 33.397 13.342 1.00 52.00 167 ASN A N 1
ATOM 1327 C CA . ASN A 1 167 ? -28.711 33.059 14.700 1.00 52.00 167 ASN A CA 1
ATOM 1328 C C . ASN A 1 167 ? -27.431 32.185 14.604 1.00 52.00 167 ASN A C 1
ATOM 1330 O O . ASN A 1 167 ? -27.473 30.966 14.784 1.00 52.00 167 ASN A O 1
ATOM 1334 N N . ASP A 1 168 ? -26.282 32.805 14.307 1.00 54.88 168 ASP A N 1
ATOM 1335 C CA . ASP A 1 168 ? -25.205 32.144 13.543 1.00 54.88 168 ASP A CA 1
ATOM 1336 C C . ASP A 1 168 ? -23.976 31.582 14.281 1.00 54.88 168 ASP A C 1
ATOM 1338 O O . ASP A 1 168 ? -23.211 30.833 13.674 1.00 54.88 168 ASP A O 1
ATOM 1342 N N . ASP A 1 169 ? -23.760 31.799 15.577 1.00 51.81 169 ASP A N 1
ATOM 1343 C CA . ASP A 1 169 ? -22.457 31.395 16.150 1.00 51.81 169 ASP A CA 1
ATOM 1344 C C . ASP A 1 169 ? -22.349 29.905 16.537 1.00 51.81 169 ASP A C 1
ATOM 1346 O O . ASP A 1 169 ? -21.251 29.352 16.646 1.00 51.81 169 ASP A O 1
ATOM 1350 N N . LYS A 1 170 ? -23.474 29.197 16.711 1.00 43.38 170 LYS A N 1
ATOM 1351 C CA . LYS A 1 170 ? -23.472 27.781 17.142 1.00 43.38 170 LYS A CA 1
ATOM 1352 C C . LYS A 1 170 ? -23.401 26.770 15.994 1.00 43.38 170 LYS A C 1
ATOM 1354 O O . LYS A 1 170 ? -22.848 25.687 16.184 1.00 43.38 170 LYS A O 1
ATOM 1359 N N . ILE A 1 171 ? -23.924 27.106 14.813 1.00 47.66 171 ILE A N 1
ATOM 1360 C CA . ILE A 1 171 ? -24.016 26.175 13.672 1.00 47.66 171 ILE A CA 1
ATOM 1361 C C . ILE A 1 171 ? -22.655 26.028 12.978 1.00 47.66 171 ILE A C 1
ATOM 1363 O O . ILE A 1 171 ? -22.242 24.912 12.658 1.00 47.66 171 ILE A O 1
ATOM 1367 N N . ILE A 1 172 ? -21.903 27.128 12.853 1.00 46.16 172 ILE A N 1
ATOM 1368 C CA . ILE A 1 172 ? -20.556 27.138 12.258 1.00 46.16 172 ILE A CA 1
ATOM 1369 C C . ILE A 1 172 ? -19.601 26.219 13.044 1.00 46.16 172 ILE A C 1
ATOM 1371 O O . ILE A 1 172 ? -18.806 25.491 12.450 1.00 46.16 172 ILE A O 1
ATOM 1375 N N . SER A 1 173 ? -19.725 26.165 14.376 1.00 41.03 173 SER A N 1
ATOM 1376 C CA . SER A 1 173 ? -18.922 25.271 15.225 1.00 41.03 173 SER A CA 1
ATOM 1377 C C . SER A 1 173 ? -19.252 23.782 15.029 1.00 41.03 173 SER A C 1
ATOM 1379 O O . SER A 1 173 ? -18.362 22.934 15.125 1.00 41.03 173 SER A O 1
ATOM 1381 N N . LEU A 1 174 ? -20.515 23.445 14.738 1.00 37.94 174 LEU A N 1
ATOM 1382 C CA . LEU A 1 174 ? -20.983 22.057 14.649 1.00 37.94 174 LEU A CA 1
ATOM 1383 C C . LEU A 1 174 ? -20.614 21.385 13.316 1.00 37.94 174 LEU A C 1
ATOM 1385 O O . LEU A 1 174 ? -20.242 20.209 13.297 1.00 37.94 174 LEU A O 1
ATOM 1389 N N . VAL A 1 175 ? -20.668 22.132 12.208 1.00 43.00 175 VAL A N 1
ATOM 1390 C CA . VAL A 1 175 ? -20.327 21.614 10.869 1.00 43.00 175 VAL A CA 1
ATOM 1391 C C . VAL A 1 175 ? -18.824 21.351 10.752 1.00 43.00 175 VAL A C 1
ATOM 1393 O O . VAL A 1 175 ? -18.421 20.301 10.257 1.00 43.00 175 VAL A O 1
ATOM 1396 N N . VAL A 1 176 ? -17.988 22.241 11.299 1.00 41.00 176 VAL A N 1
ATOM 1397 C CA . VAL A 1 176 ? -16.524 22.066 11.315 1.00 41.00 176 VAL A CA 1
ATOM 1398 C C . VAL A 1 176 ? -16.106 20.878 12.193 1.00 41.00 176 VAL A C 1
ATOM 1400 O O . VAL A 1 176 ? -15.176 20.157 11.840 1.00 41.00 176 VAL A O 1
ATOM 1403 N N . LYS A 1 177 ? -16.820 20.612 13.298 1.00 35.06 177 LYS A N 1
ATOM 1404 C CA . LYS A 1 177 ? -16.564 19.443 14.160 1.00 35.06 177 LYS A CA 1
ATOM 1405 C C . LYS A 1 177 ? -16.967 18.109 13.528 1.00 35.06 177 LYS A C 1
ATOM 1407 O O . LYS A 1 177 ? -16.328 17.102 13.809 1.00 35.06 177 LYS A O 1
ATOM 1412 N N . SER A 1 178 ? -17.985 18.090 12.667 1.00 30.45 178 SER A N 1
ATOM 1413 C CA . SER A 1 178 ? -18.523 16.841 12.101 1.00 30.45 178 SER A CA 1
ATOM 1414 C C . SER A 1 178 ? -17.690 16.270 10.941 1.00 30.45 178 SER A C 1
ATOM 1416 O O . SER A 1 178 ? -17.932 15.145 10.520 1.00 30.45 178 SER A O 1
ATOM 1418 N N . MET A 1 179 ? -16.689 17.007 10.440 1.00 31.94 179 MET A N 1
ATOM 1419 C CA . MET A 1 179 ? -15.757 16.539 9.397 1.00 31.94 179 MET A CA 1
ATOM 1420 C C . MET A 1 179 ? -14.440 15.957 9.950 1.00 31.94 179 MET A C 1
ATOM 1422 O O . MET A 1 179 ? -13.557 15.600 9.169 1.00 31.94 179 MET A O 1
ATOM 1426 N N . MET A 1 180 ? -14.283 15.855 11.276 1.00 31.66 180 MET A N 1
ATOM 1427 C CA . MET A 1 180 ? -13.103 15.257 11.911 1.00 31.66 180 MET A CA 1
ATOM 1428 C C . MET A 1 180 ? -13.314 13.763 12.172 1.00 31.66 180 MET A C 1
ATOM 1430 O O . MET A 1 180 ? -13.620 13.363 13.291 1.00 31.66 180 MET A O 1
ATOM 1434 N N . VAL A 1 181 ? -13.110 12.934 11.151 1.00 30.73 181 VAL A N 1
ATOM 1435 C CA . VAL A 1 181 ? -12.756 11.522 11.347 1.00 30.73 181 VAL A CA 1
ATOM 1436 C C . VAL A 1 181 ? -11.563 11.241 10.438 1.00 30.73 181 VAL A C 1
ATOM 1438 O O . VAL A 1 181 ? -11.566 11.604 9.264 1.00 30.73 181 VAL A O 1
ATOM 1441 N N . ILE A 1 182 ? -10.497 10.734 11.045 1.00 33.06 182 ILE A N 1
ATOM 1442 C CA . ILE A 1 182 ? -9.184 10.478 10.447 1.00 33.06 182 ILE A CA 1
ATOM 1443 C C . ILE A 1 182 ? -9.186 9.033 9.922 1.00 33.06 182 ILE A C 1
ATOM 1445 O O . ILE A 1 182 ? -9.997 8.232 10.389 1.00 33.06 182 ILE A O 1
ATOM 1449 N N . LEU A 1 183 ? -8.346 8.763 8.914 1.00 35.38 183 LEU A N 1
ATOM 1450 C CA . LEU A 1 183 ? -7.994 7.411 8.459 1.00 35.38 183 LEU A CA 1
ATOM 1451 C C . LEU A 1 183 ? -7.691 6.506 9.662 1.00 35.38 183 LEU A C 1
ATOM 1453 O O . LEU A 1 183 ? -6.886 6.938 10.512 1.00 35.38 183 LEU A O 1
#

Mean predicted aligned error: 9.08 Å

pLDDT: mean 81.34, std 16.6, range [30.45, 97.62]

Solvent-accessible surface area (backbone atoms only — not comparable to full-atom values): 10587 Å² total; per-residue (Å²): 107,44,52,95,91,42,73,80,55,65,75,69,55,54,58,53,54,34,48,41,57,74,68,61,75,57,69,69,50,73,39,43,58,56,40,44,25,65,60,59,75,45,77,68,86,48,74,64,45,44,59,65,65,43,75,76,27,29,34,39,35,48,44,73,86,52,101,53,37,34,40,41,35,39,34,39,67,88,47,101,57,72,49,78,44,82,38,78,57,71,97,56,66,78,81,65,60,67,58,53,47,54,55,42,36,54,55,35,37,54,52,43,49,52,53,24,58,76,71,74,51,78,58,62,64,60,39,48,51,54,18,48,53,52,36,52,52,52,46,54,54,51,52,53,51,50,52,54,52,51,53,53,51,52,54,55,50,50,58,57,48,54,78,71,50,95,76,67,79,66,58,63,58,51,59,65,57,72,51,74,53,77,134

Secondary structure (DSSP, 8-state):
-EETTEESS-THHHHHHHHHHHTT--SEE--BHHHHHHHHT----SHHHHHHHT-SSEEEEEEEEETTEEEEEEEETTEEEEEEEEEE---S--SSHHHHHHHHHHHHHHHHHHHHHHTT---HHHHHHHHHHHHHHHHHHHHHHHHHHHHHHHHHHHHHHHTT-S--HHHHHHHHHHT----

Organism: Candida albicans (NCBI:txid5476)

Radius of gyration: 20.07 Å; Cα contacts (8 Å, |Δi|>4): 185; chains: 1; bounding box: 49×56×40 Å

Sequence (183 aa):
MGDNNYLYVDKSCIVEYQSILHNKLVDIITPNQFELELLTNSKIIDKFGLVEALISCITIMIYQEEDKYIHCVISTKDQSIIKVFDIPMIKSYFTGVGDLFSALLLDKFYKNKHDAIINGIHDSMTILSRSVNQVLTIMAKTLKLTHKLGIQQAIAATRKDVNHNNNDDKIISLVVKSMMVIL

Foldseek 3Di:
DDPPLDDPDDPVVLVVLLVCQVVVVDAEDEDEQNNLCSNQVFHPPDPVSVLVSCAAHFYWYWDDDDLFWIWTWTDHNPDSDIDIDTAGDDQFDDPCLSVLLVVQLVVQLVVLVVVCVVVVHDDSCVSSVRSNVVSSVVSNVVVVVVVVVVVVVVVVVVVVVCVVDPDPDPVVVVVVVVGGDGD